Protein AF-A0A8K0SEW0-F1 (afdb_monomer)

Structure (mmCIF, N/CA/C/O backbone):
data_AF-A0A8K0SEW0-F1
#
_entry.id   AF-A0A8K0SEW0-F1
#
loop_
_atom_site.group_PDB
_atom_site.id
_atom_site.type_symbol
_atom_site.label_atom_id
_atom_site.label_alt_id
_atom_site.label_comp_id
_atom_site.label_asym_id
_atom_site.label_entity_id
_atom_site.label_seq_id
_atom_site.pdbx_PDB_ins_code
_atom_site.Cartn_x
_atom_site.Cartn_y
_atom_site.Cartn_z
_atom_site.occupancy
_atom_site.B_iso_or_equiv
_atom_site.auth_seq_id
_atom_site.auth_comp_id
_atom_site.auth_asym_id
_atom_site.auth_atom_id
_atom_site.pdbx_PDB_model_num
ATOM 1 N N . MET A 1 1 ? -19.126 41.786 17.648 1.00 63.81 1 MET A N 1
ATOM 2 C CA . MET A 1 1 ? -18.513 40.505 18.056 1.00 63.81 1 MET A CA 1
ATOM 3 C C . MET A 1 1 ? -17.091 40.518 17.529 1.00 63.81 1 MET A C 1
ATOM 5 O O . MET A 1 1 ? -16.916 40.929 16.388 1.00 63.81 1 MET A O 1
ATOM 9 N N . LEU A 1 2 ? -16.095 40.205 18.358 1.00 79.88 2 LEU A N 1
ATOM 10 C CA . LEU A 1 2 ? -14.698 40.157 17.921 1.00 79.88 2 LEU A CA 1
ATOM 11 C C . LEU A 1 2 ? -14.424 38.750 17.391 1.00 79.88 2 LEU A C 1
ATOM 13 O O . LEU A 1 2 ? -14.646 37.785 18.114 1.00 79.88 2 LEU A O 1
ATOM 17 N N . ILE A 1 3 ? -14.006 38.653 16.132 1.00 88.06 3 ILE A N 1
ATOM 18 C CA . ILE A 1 3 ? -13.575 37.398 15.514 1.00 88.06 3 ILE A CA 1
ATOM 19 C C . ILE A 1 3 ? -12.064 37.310 15.712 1.00 88.06 3 ILE A C 1
ATOM 21 O O . ILE A 1 3 ? -11.346 38.241 15.345 1.00 88.06 3 ILE A O 1
ATOM 25 N N . THR A 1 4 ? -11.597 36.211 16.296 1.00 93.31 4 THR A N 1
ATOM 26 C CA . THR A 1 4 ? -10.169 35.941 16.502 1.00 93.31 4 THR A CA 1
ATOM 27 C C . THR A 1 4 ? -9.688 34.997 15.408 1.00 93.31 4 THR A C 1
ATOM 29 O O . THR A 1 4 ? -10.373 34.029 15.101 1.00 93.31 4 THR A O 1
ATOM 32 N N . GLU A 1 5 ? -8.530 35.257 14.808 1.00 96.12 5 GLU A N 1
ATOM 33 C CA . GLU A 1 5 ? -7.953 34.418 13.749 1.00 96.12 5 GLU A CA 1
ATOM 34 C C . GLU A 1 5 ? -6.625 33.821 14.225 1.00 96.12 5 GLU A C 1
ATOM 36 O O . GLU A 1 5 ? -5.798 34.522 14.814 1.00 96.12 5 GLU A O 1
ATOM 41 N N . CYS A 1 6 ? -6.413 32.525 13.993 1.00 96.19 6 CYS A N 1
ATOM 42 C CA . CYS A 1 6 ? -5.134 31.883 14.281 1.00 96.19 6 CYS A CA 1
ATOM 43 C C . CYS A 1 6 ? -4.098 32.283 13.226 1.00 96.19 6 CYS A C 1
ATOM 45 O O . CYS A 1 6 ? -4.273 32.012 12.043 1.00 96.19 6 CYS A O 1
ATOM 47 N N . SER A 1 7 ? -2.972 32.863 13.641 1.00 95.56 7 SER A N 1
ATOM 48 C CA . SER A 1 7 ? -1.922 33.316 12.716 1.00 95.56 7 SER A CA 1
ATOM 49 C C . SER A 1 7 ? -1.183 32.184 11.991 1.00 95.56 7 SER A C 1
ATOM 51 O O . SER A 1 7 ? -0.496 32.446 11.007 1.00 95.56 7 SER A O 1
ATOM 53 N N . ALA A 1 8 ? -1.304 30.940 12.468 1.00 95.75 8 ALA A N 1
ATOM 54 C CA . ALA A 1 8 ? -0.635 29.782 11.879 1.00 95.75 8 ALA A CA 1
ATOM 55 C C . ALA A 1 8 ? -1.481 29.086 10.800 1.00 95.75 8 ALA A C 1
ATOM 57 O O . ALA A 1 8 ? -0.953 28.746 9.745 1.00 95.75 8 ALA A O 1
ATOM 58 N N . CYS A 1 9 ? -2.776 28.866 11.053 1.00 96.25 9 CYS A N 1
ATOM 59 C CA . CYS A 1 9 ? -3.671 28.151 10.131 1.00 96.25 9 CYS A CA 1
ATOM 60 C C . CYS A 1 9 ? -4.740 29.038 9.475 1.00 96.25 9 CYS A C 1
ATOM 62 O O . CYS A 1 9 ? -5.471 28.556 8.614 1.00 96.25 9 CYS A O 1
ATOM 64 N N . LEU A 1 10 ? -4.831 30.315 9.866 1.00 96.25 10 LEU A N 1
ATOM 65 C CA . LEU A 1 10 ? -5.811 31.301 9.390 1.00 96.25 10 LEU A CA 1
ATOM 66 C C . LEU A 1 10 ? -7.278 30.929 9.668 1.00 96.25 10 LEU A C 1
ATOM 68 O O . LEU A 1 10 ? -8.197 31.492 9.075 1.00 96.25 10 LEU A O 1
ATOM 72 N N . GLU A 1 11 ? -7.513 29.993 10.587 1.00 95.75 11 GLU A N 1
ATOM 73 C CA . GLU A 1 11 ? -8.854 29.630 11.034 1.00 95.75 11 GLU A CA 1
ATOM 74 C C . GLU A 1 11 ? -9.434 30.731 11.931 1.00 95.75 11 GLU A C 1
ATOM 76 O O . GLU A 1 11 ? -8.723 31.331 12.743 1.00 95.75 11 GLU A O 1
ATOM 81 N N . ARG A 1 12 ? -10.728 31.019 11.759 1.00 96.62 12 ARG A N 1
ATOM 82 C CA . ARG A 1 12 ? -11.441 32.097 12.452 1.00 96.62 12 ARG A CA 1
ATOM 83 C C . ARG A 1 12 ? -12.373 31.535 13.511 1.00 96.62 12 ARG A C 1
ATOM 85 O O . ARG A 1 12 ? -13.108 30.587 13.257 1.00 96.62 12 ARG A O 1
ATOM 92 N N . PHE A 1 13 ? -12.395 32.189 14.662 1.00 96.50 13 PHE A N 1
ATOM 93 C CA . PHE A 1 13 ? -13.135 31.774 15.843 1.00 96.50 13 PHE A CA 1
ATOM 94 C C . PHE A 1 13 ? -14.065 32.891 16.297 1.00 96.50 13 PHE A C 1
ATOM 96 O O . PHE A 1 13 ? -13.682 34.061 16.373 1.00 96.50 13 PHE A O 1
ATOM 103 N N . GLU A 1 14 ? -15.297 32.517 16.620 1.00 95.38 14 GLU A N 1
ATOM 104 C CA . GLU A 1 14 ? -16.342 33.449 17.051 1.00 95.38 14 GLU A CA 1
ATOM 105 C C . GLU A 1 14 ? -16.268 33.743 18.555 1.00 95.38 14 GLU A C 1
ATOM 107 O O . GLU A 1 14 ? -16.907 34.670 19.055 1.00 95.38 14 GLU A O 1
ATOM 112 N N . SER A 1 15 ? -15.484 32.951 19.290 1.00 95.50 15 SER A N 1
ATOM 113 C CA . SER A 1 15 ? -15.274 33.104 20.725 1.00 95.50 15 SER A CA 1
ATOM 114 C C . SER A 1 15 ? -13.841 32.776 21.125 1.00 95.50 15 SER A C 1
ATOM 116 O O . SER A 1 15 ? -13.189 31.921 20.524 1.00 95.50 15 SER A O 1
ATOM 118 N N . ASP A 1 16 ? -13.383 33.407 22.206 1.00 93.69 16 ASP A N 1
ATOM 119 C CA . ASP A 1 16 ? -12.080 33.111 22.806 1.00 93.69 16 ASP A CA 1
ATOM 120 C C . ASP A 1 16 ? -11.975 31.639 23.231 1.00 93.69 16 ASP A C 1
ATOM 122 O O . ASP A 1 16 ? -10.957 31.000 23.000 1.00 93.69 16 ASP A O 1
ATOM 126 N N . LYS A 1 17 ? -13.065 31.048 23.743 1.00 95.50 17 LYS A N 1
ATOM 127 C CA . LYS A 1 17 ? -13.093 29.630 24.121 1.00 95.50 17 LYS A CA 1
ATOM 128 C C . LYS A 1 17 ? -12.749 28.704 22.947 1.00 95.50 17 LYS A C 1
ATOM 130 O O . LYS A 1 17 ? -11.910 27.828 23.104 1.00 95.50 17 LYS A O 1
ATOM 135 N N . GLN A 1 18 ? -13.360 28.915 21.778 1.00 95.62 18 GLN A N 1
ATOM 136 C CA . GLN A 1 18 ? -13.068 28.107 20.585 1.00 95.62 18 GLN A CA 1
ATOM 137 C C . GLN A 1 18 ? -11.606 28.253 20.143 1.00 95.62 18 GLN A C 1
ATOM 139 O O . GLN A 1 18 ? -10.975 27.269 19.765 1.00 95.62 18 GLN A O 1
ATOM 144 N N . TYR A 1 19 ? -11.053 29.465 20.236 1.00 96.62 19 TYR A N 1
ATOM 145 C CA . TYR A 1 19 ? -9.644 29.705 19.943 1.00 96.62 19 TYR A CA 1
ATOM 146 C C . TYR A 1 19 ? -8.713 28.999 20.948 1.00 96.62 19 TYR A C 1
ATOM 148 O O . TYR A 1 19 ? -7.737 28.368 20.544 1.00 96.62 19 TYR A O 1
ATOM 156 N N . GLN A 1 20 ? -9.027 29.036 22.247 1.00 97.25 20 GLN A N 1
ATOM 157 C CA . GLN A 1 20 ? -8.259 28.319 23.274 1.00 97.25 20 GLN A CA 1
ATOM 158 C C . GLN A 1 20 ? -8.300 26.803 23.064 1.00 97.25 20 GLN A C 1
ATOM 160 O O . GLN A 1 20 ? -7.256 26.157 23.145 1.00 97.25 20 GLN A O 1
ATOM 165 N N . ASP A 1 21 ? -9.469 26.241 22.742 1.00 96.50 21 ASP A N 1
ATOM 166 C CA . ASP A 1 21 ? -9.626 24.813 22.443 1.00 96.50 21 ASP A CA 1
ATOM 167 C C . ASP A 1 21 ? -8.775 24.410 21.217 1.00 96.50 21 ASP A C 1
ATOM 169 O O . ASP A 1 21 ? -8.079 23.391 21.254 1.00 96.50 21 ASP A O 1
ATOM 173 N N . HIS A 1 22 ? -8.741 25.246 20.170 1.00 97.38 22 HIS A N 1
ATOM 174 C CA . HIS A 1 22 ? -7.880 25.066 18.994 1.00 97.38 22 HIS A CA 1
ATOM 175 C C . HIS A 1 22 ? -6.383 25.048 19.358 1.00 97.38 22 HIS A C 1
ATOM 177 O O . HIS A 1 22 ? -5.649 24.134 18.967 1.00 97.38 22 HIS A O 1
ATOM 183 N N . VAL A 1 23 ? -5.918 26.017 20.155 1.00 97.44 23 VAL A N 1
ATOM 184 C CA . VAL A 1 23 ? -4.519 26.067 20.615 1.00 97.44 23 VAL A CA 1
ATOM 185 C C . VAL A 1 23 ? -4.181 24.842 21.472 1.00 97.44 23 VAL A C 1
ATOM 187 O O . VAL A 1 23 ? -3.114 24.243 21.307 1.00 97.44 23 VAL A O 1
ATOM 190 N N . HIS A 1 24 ? -5.091 24.431 22.358 1.00 97.19 24 HIS A N 1
ATOM 191 C CA . HIS A 1 24 ? -4.910 23.257 23.209 1.00 97.19 24 HIS A CA 1
ATOM 192 C C . HIS A 1 24 ? -4.779 21.966 22.398 1.00 97.19 24 HIS A C 1
ATOM 194 O O . HIS A 1 24 ? -3.902 21.151 22.693 1.00 97.19 24 HIS A O 1
ATOM 200 N N . TYR A 1 25 ? -5.608 21.799 21.365 1.00 97.00 25 TYR A N 1
ATOM 201 C CA . TYR A 1 25 ? -5.531 20.667 20.447 1.00 97.00 25 TYR A CA 1
ATOM 202 C C . TYR A 1 25 ? -4.158 20.584 19.773 1.00 97.00 25 TYR A C 1
ATOM 204 O O . TYR A 1 25 ? -3.502 19.542 19.824 1.00 97.00 25 TYR A O 1
ATOM 212 N N . HIS A 1 26 ? -3.677 21.689 19.196 1.00 97.75 26 HIS A N 1
ATOM 213 C CA . HIS A 1 26 ? -2.381 21.697 18.517 1.00 97.75 26 HIS A CA 1
ATOM 214 C C . HIS A 1 26 ? -1.207 21.485 19.471 1.00 97.75 26 HIS A C 1
ATOM 216 O O . HIS A 1 26 ? -0.254 20.793 19.111 1.00 97.75 26 HIS A O 1
ATOM 222 N N . LYS A 1 27 ? -1.285 22.010 20.699 1.00 96.31 27 LYS A N 1
ATOM 223 C CA . LYS A 1 27 ? -0.289 21.742 21.741 1.00 96.31 27 LYS A CA 1
ATOM 224 C C . LYS A 1 27 ? -0.231 20.254 22.086 1.00 96.31 27 LYS A C 1
ATOM 226 O O . LYS A 1 27 ? 0.842 19.665 22.038 1.00 96.31 27 LYS A O 1
ATOM 231 N N . HIS A 1 28 ? -1.383 19.642 22.363 1.00 93.88 28 HIS A N 1
ATOM 232 C CA . HIS A 1 28 ? -1.461 18.211 22.652 1.00 93.88 28 HIS A CA 1
ATOM 233 C C . HIS A 1 28 ? -0.905 17.378 21.493 1.00 93.88 28 HIS A C 1
ATOM 235 O O . HIS A 1 28 ? -0.100 16.474 21.697 1.00 93.88 28 HIS A O 1
ATOM 241 N N . ARG A 1 29 ? -1.277 17.724 20.256 1.00 96.25 29 ARG A N 1
ATOM 242 C CA . ARG A 1 29 ? -0.789 17.024 19.068 1.00 96.25 29 ARG A CA 1
ATOM 243 C C . ARG A 1 29 ? 0.727 17.150 18.891 1.00 96.25 29 ARG A C 1
ATOM 245 O O . ARG A 1 29 ? 1.368 16.193 18.467 1.00 96.25 29 ARG A O 1
ATOM 252 N N . ALA A 1 30 ? 1.304 18.308 19.204 1.00 97.12 30 ALA A N 1
ATOM 253 C CA . ALA A 1 30 ? 2.751 18.500 19.167 1.00 97.12 30 ALA A CA 1
ATOM 254 C C . ALA A 1 30 ? 3.471 17.607 20.192 1.00 97.12 30 ALA A C 1
ATOM 256 O O . ALA A 1 30 ? 4.479 16.989 19.850 1.00 97.12 30 ALA A O 1
ATOM 257 N N . ASP A 1 31 ? 2.930 17.487 21.407 1.00 96.12 31 ASP A N 1
ATOM 258 C CA . ASP A 1 31 ? 3.491 16.630 22.458 1.00 96.12 31 ASP A CA 1
ATOM 259 C C . ASP A 1 31 ? 3.477 15.144 22.049 1.00 96.12 31 ASP A C 1
ATOM 261 O O . ASP A 1 31 ? 4.488 14.452 22.200 1.00 96.12 31 ASP A O 1
ATOM 265 N N . GLU A 1 32 ? 2.379 14.662 21.453 1.00 94.25 32 GLU A N 1
ATOM 266 C CA . GLU A 1 32 ? 2.289 13.296 20.909 1.00 94.25 32 GLU A CA 1
ATOM 267 C C . GLU A 1 32 ? 3.366 13.029 19.848 1.00 94.25 32 GLU A C 1
ATOM 269 O O . GLU A 1 32 ? 4.081 12.027 19.912 1.00 94.25 32 GLU A O 1
ATOM 274 N N . LEU A 1 33 ? 3.520 13.948 18.888 1.00 95.88 33 LEU A N 1
ATOM 275 C CA . LEU A 1 33 ? 4.502 13.816 17.809 1.00 95.88 33 LEU A CA 1
ATOM 276 C C . LEU A 1 33 ? 5.942 13.811 18.340 1.00 95.88 33 LEU A C 1
ATOM 278 O O . LEU A 1 33 ? 6.784 13.058 17.846 1.00 95.88 33 LEU A O 1
ATOM 282 N N . LEU A 1 34 ? 6.235 14.613 19.366 1.00 97.38 34 LEU A N 1
ATOM 283 C CA . LEU A 1 34 ? 7.541 14.605 20.026 1.00 97.38 34 LEU A CA 1
ATOM 284 C C . LEU A 1 34 ? 7.805 13.280 20.749 1.00 97.38 34 LEU A C 1
ATOM 286 O O . LEU A 1 34 ? 8.921 12.759 20.676 1.00 97.38 34 LEU A O 1
ATOM 290 N N . GLN A 1 35 ? 6.795 12.704 21.402 1.00 93.94 35 GLN A N 1
ATOM 291 C CA . GLN A 1 35 ? 6.916 11.401 22.052 1.00 93.94 35 GLN A CA 1
ATOM 292 C C . GLN A 1 35 ? 7.162 10.279 21.031 1.00 93.94 35 GLN A C 1
ATOM 294 O O . GLN A 1 35 ? 8.057 9.452 21.228 1.00 93.94 35 GLN A O 1
ATOM 299 N N . GLU A 1 36 ? 6.426 10.269 19.917 1.00 92.75 36 GLU A N 1
ATOM 300 C CA . GLU A 1 36 ? 6.639 9.327 18.810 1.00 92.75 36 GLU A CA 1
ATOM 301 C C . GLU A 1 36 ? 8.055 9.450 18.227 1.00 92.75 36 GLU A C 1
ATOM 303 O O . GLU A 1 36 ? 8.743 8.441 18.024 1.00 92.75 36 GLU A O 1
ATOM 308 N N . LEU A 1 37 ? 8.536 10.681 18.025 1.00 95.00 37 LEU A N 1
ATOM 309 C CA . LEU A 1 37 ? 9.897 10.939 17.561 1.00 95.00 37 LEU A CA 1
ATOM 310 C C . LEU A 1 37 ? 10.937 10.421 18.561 1.00 95.00 37 LEU A C 1
ATOM 312 O O . LEU A 1 37 ? 11.907 9.773 18.163 1.00 95.00 37 LEU A O 1
ATOM 316 N N . GLN A 1 38 ? 10.737 10.649 19.860 1.00 94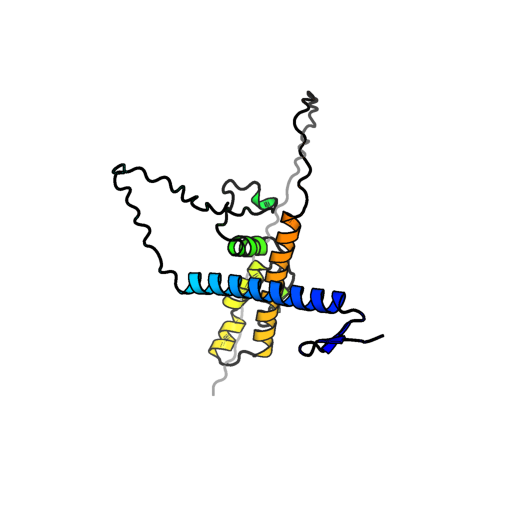.94 38 GLN A N 1
ATOM 317 C CA . GLN A 1 38 ? 11.651 10.172 20.896 1.00 94.94 38 GLN A CA 1
ATOM 318 C C . GLN A 1 38 ? 11.753 8.641 20.906 1.00 94.94 38 GLN A C 1
ATOM 320 O O . GLN A 1 38 ? 12.856 8.101 21.021 1.00 94.94 38 GLN A O 1
ATOM 325 N N . VAL A 1 39 ? 10.634 7.933 20.725 1.00 90.69 39 VAL A N 1
ATOM 326 C CA . VAL A 1 39 ? 10.619 6.467 20.588 1.00 90.69 39 VAL A CA 1
ATOM 327 C C . VAL A 1 39 ? 11.398 6.024 19.347 1.00 90.69 39 VAL A C 1
ATOM 329 O O . VAL A 1 39 ? 12.206 5.094 19.421 1.00 90.69 39 VAL A O 1
ATOM 332 N N . CYS A 1 40 ? 11.226 6.708 18.214 1.00 89.62 40 CYS A N 1
ATOM 333 C CA . CYS A 1 40 ? 11.994 6.424 17.001 1.00 89.62 40 CYS A CA 1
ATOM 334 C C . CYS A 1 40 ? 13.505 6.598 17.228 1.00 89.62 40 CYS A C 1
ATOM 336 O O . CYS A 1 40 ? 14.295 5.729 16.857 1.00 89.62 40 CYS A O 1
ATOM 338 N N . LEU A 1 41 ? 13.918 7.679 17.895 1.00 94.38 41 LEU A N 1
ATOM 339 C CA . LEU A 1 41 ? 15.324 7.940 18.216 1.00 94.38 41 LEU A CA 1
ATOM 340 C C . LEU A 1 41 ? 15.915 6.886 19.167 1.00 94.38 41 LEU A C 1
ATOM 342 O O . LEU A 1 41 ? 17.063 6.466 18.993 1.00 94.38 41 LEU A O 1
ATOM 346 N N . GLN A 1 42 ? 15.137 6.398 20.137 1.00 92.88 42 GLN A N 1
ATOM 347 C CA . GLN A 1 42 ? 15.544 5.277 20.992 1.00 92.88 42 GLN A CA 1
ATOM 348 C C . GLN A 1 42 ? 15.763 3.998 20.180 1.00 92.88 42 GLN A C 1
ATOM 350 O O . GLN A 1 42 ? 16.726 3.278 20.421 1.00 92.88 42 GLN A O 1
ATOM 355 N N . HIS A 1 43 ? 14.918 3.729 19.183 1.00 87.81 43 HIS A N 1
ATOM 356 C CA . HIS A 1 43 ? 15.104 2.586 18.292 1.00 87.81 43 HIS A CA 1
ATOM 357 C C . HIS A 1 43 ? 16.352 2.702 17.414 1.00 87.81 43 HIS A C 1
ATOM 359 O O . HIS A 1 43 ? 17.051 1.707 17.242 1.00 87.81 43 HIS A O 1
ATOM 365 N N . ILE A 1 44 ? 16.649 3.892 16.885 1.00 89.00 44 ILE A N 1
ATOM 366 C CA . ILE A 1 44 ? 17.848 4.133 16.064 1.00 89.00 44 ILE A CA 1
ATOM 367 C C . ILE A 1 44 ? 19.123 3.965 16.898 1.00 89.00 44 ILE A C 1
ATOM 369 O O . ILE A 1 44 ? 20.113 3.415 16.424 1.00 89.00 44 ILE A O 1
ATOM 373 N N . SER A 1 45 ? 19.095 4.423 18.150 1.00 90.12 45 SER A N 1
ATOM 374 C CA . SER A 1 45 ? 20.233 4.326 19.072 1.00 90.12 45 SER A CA 1
ATOM 375 C C . SER A 1 45 ? 20.337 2.974 19.789 1.00 90.12 45 SER A C 1
ATOM 377 O O . SER A 1 45 ? 21.343 2.704 20.450 1.00 90.12 45 SER A O 1
ATOM 379 N N . ALA A 1 46 ? 19.332 2.103 19.662 1.00 87.31 46 ALA A N 1
ATOM 380 C CA . ALA A 1 46 ? 19.332 0.798 20.302 1.00 87.31 46 ALA A CA 1
ATOM 381 C C . ALA A 1 46 ? 20.389 -0.117 19.672 1.00 87.31 46 ALA A C 1
ATOM 383 O O . ALA A 1 46 ? 20.259 -0.575 18.537 1.00 87.31 46 ALA A O 1
ATOM 384 N N . GLN A 1 47 ? 21.420 -0.442 20.450 1.00 75.88 47 GLN A N 1
ATOM 385 C CA . GLN A 1 47 ? 22.391 -1.458 20.062 1.00 75.88 47 GLN A CA 1
ATOM 386 C C . GLN A 1 47 ? 21.749 -2.856 20.108 1.00 75.88 47 GLN A C 1
ATOM 388 O O . GLN A 1 47 ? 21.001 -3.160 21.051 1.00 75.88 47 GLN A O 1
ATOM 393 N N . PRO A 1 48 ? 22.038 -3.732 19.128 1.00 74.06 48 PRO A N 1
ATOM 394 C CA . PRO A 1 48 ? 21.590 -5.114 19.165 1.00 74.06 48 PRO A CA 1
ATOM 395 C C . PRO A 1 48 ? 22.179 -5.793 20.401 1.00 74.06 48 PRO A C 1
ATOM 397 O O . PRO A 1 48 ? 23.391 -5.822 20.598 1.00 74.06 48 PRO A O 1
ATOM 400 N N . ARG A 1 49 ? 21.311 -6.337 21.256 1.00 70.12 49 ARG A N 1
ATOM 401 C CA . ARG A 1 49 ? 21.752 -7.116 22.413 1.00 70.12 49 ARG A CA 1
ATOM 402 C C . ARG A 1 49 ? 22.060 -8.543 21.961 1.00 70.12 49 ARG A C 1
ATOM 404 O O . ARG A 1 49 ? 21.151 -9.190 21.431 1.00 70.12 49 ARG A O 1
ATOM 411 N N . PRO A 1 50 ? 23.285 -9.052 22.181 1.00 52.56 50 PRO A N 1
ATOM 412 C CA . PRO A 1 50 ? 23.555 -10.474 22.063 1.00 52.56 50 PRO A CA 1
ATOM 413 C C . PRO A 1 50 ? 22.644 -11.211 23.045 1.00 52.56 50 PRO A C 1
ATOM 415 O O . PRO A 1 50 ? 22.641 -10.927 24.242 1.00 52.56 50 PRO A O 1
ATOM 418 N N . ILE A 1 51 ? 21.815 -12.114 22.530 1.00 57.44 51 ILE A N 1
ATOM 419 C CA . ILE A 1 51 ? 21.099 -13.072 23.365 1.00 57.44 51 ILE A CA 1
ATOM 420 C C . ILE A 1 51 ? 22.029 -14.274 23.451 1.00 57.44 51 ILE A C 1
ATOM 422 O O . ILE A 1 51 ? 21.995 -15.142 22.578 1.00 57.44 51 ILE A O 1
ATOM 426 N N . ASP A 1 52 ? 22.896 -14.293 24.460 1.00 55.41 52 ASP A N 1
ATOM 427 C CA . ASP A 1 52 ? 23.695 -15.478 24.745 1.00 55.41 52 ASP A CA 1
ATOM 428 C C . ASP A 1 52 ? 22.744 -16.627 25.090 1.00 55.41 52 ASP A C 1
ATOM 430 O O . ASP A 1 52 ? 22.017 -16.603 26.085 1.00 55.41 52 ASP A O 1
ATOM 434 N N . ALA A 1 53 ? 22.732 -17.645 24.232 1.00 51.91 53 ALA A N 1
ATOM 435 C CA . ALA A 1 53 ? 21.989 -18.885 24.414 1.00 51.91 53 ALA A CA 1
ATOM 436 C C . ALA A 1 53 ? 22.686 -19.807 25.431 1.00 51.91 53 ALA A C 1
ATOM 438 O O . ALA A 1 53 ? 22.868 -20.995 25.175 1.00 51.91 53 ALA A O 1
ATOM 439 N N . HIS A 1 54 ? 23.082 -19.267 26.586 1.00 45.94 54 HIS A N 1
ATOM 440 C CA . HIS A 1 54 ? 23.611 -20.053 27.691 1.00 45.94 54 HIS A CA 1
ATOM 441 C C . HIS A 1 54 ? 22.830 -19.780 28.983 1.00 45.94 54 HIS A C 1
ATOM 443 O O . HIS A 1 54 ? 22.848 -18.659 29.494 1.00 45.94 54 HIS A O 1
ATOM 449 N N . PRO A 1 55 ? 22.150 -20.796 29.548 1.00 50.78 55 PRO A N 1
ATOM 450 C CA . PRO A 1 55 ? 21.569 -20.697 30.875 1.00 50.78 55 PRO A CA 1
ATOM 451 C C . PRO A 1 55 ? 22.698 -20.794 31.905 1.00 50.78 55 PRO A C 1
ATOM 453 O O . PRO A 1 55 ? 23.092 -21.885 32.311 1.00 50.78 55 PRO A O 1
ATOM 456 N N . SER A 1 56 ? 23.244 -19.653 32.320 1.00 41.09 56 SER A N 1
ATOM 457 C CA . SER A 1 56 ? 24.107 -19.610 33.502 1.00 41.09 56 SER A CA 1
ATOM 458 C C . SER A 1 56 ? 23.257 -19.718 34.779 1.00 41.09 56 SER A C 1
ATOM 460 O O . SER A 1 56 ? 22.160 -19.151 34.828 1.00 41.09 56 SER A O 1
ATOM 462 N N . PRO A 1 57 ? 23.719 -20.438 35.821 1.00 53.28 57 PRO A N 1
ATOM 463 C CA . PRO A 1 57 ? 22.938 -20.670 37.029 1.00 53.28 57 PRO A CA 1
ATOM 464 C C . PRO A 1 57 ? 22.717 -19.367 37.794 1.00 53.28 57 PRO A C 1
ATOM 466 O O . PRO A 1 57 ? 23.642 -18.601 38.057 1.00 53.28 57 PRO A O 1
ATOM 469 N N . ILE A 1 58 ? 21.462 -19.145 38.165 1.00 46.19 58 ILE A N 1
ATOM 470 C CA . ILE A 1 58 ? 20.976 -18.008 38.938 1.00 46.19 58 ILE A CA 1
ATOM 471 C C . ILE A 1 58 ? 21.693 -17.975 40.297 1.00 46.19 58 ILE A C 1
ATOM 473 O O . ILE A 1 58 ? 21.371 -18.762 41.189 1.00 46.19 58 ILE A O 1
ATOM 477 N N . SER A 1 59 ? 22.622 -17.033 40.477 1.00 41.81 59 SER A N 1
ATOM 478 C CA . SER A 1 59 ? 22.993 -16.558 41.811 1.00 41.81 59 SER A CA 1
ATOM 479 C C . SER A 1 59 ? 21.913 -15.580 42.267 1.00 41.81 59 SER A C 1
ATOM 481 O O . SER A 1 59 ? 21.635 -14.574 41.612 1.00 41.81 59 SER A O 1
ATOM 483 N N . ARG A 1 60 ? 21.216 -15.955 43.338 1.00 55.66 60 ARG A N 1
ATOM 484 C CA . ARG A 1 60 ? 20.035 -15.269 43.861 1.00 55.66 60 ARG A CA 1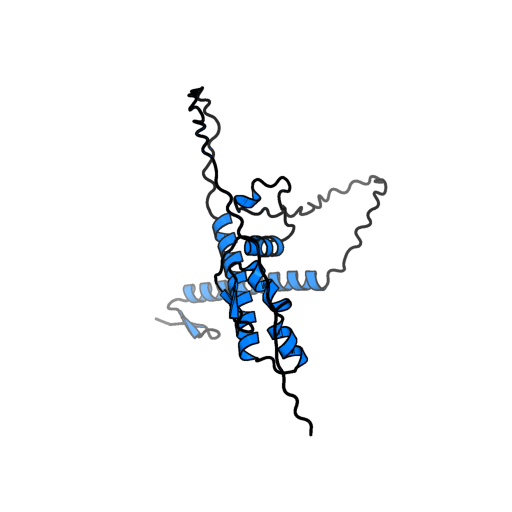
ATOM 485 C C . ARG A 1 60 ? 20.443 -13.998 44.608 1.00 55.66 60 ARG A C 1
ATOM 487 O O . ARG A 1 60 ? 20.981 -14.095 45.705 1.00 55.66 60 ARG A O 1
ATOM 494 N N . SER A 1 61 ? 20.047 -12.847 44.073 1.00 37.47 61 SER A N 1
ATOM 495 C CA . SER A 1 61 ? 19.881 -11.605 44.837 1.00 37.47 61 SER A CA 1
ATOM 496 C C . SER A 1 61 ? 18.512 -10.999 44.502 1.00 37.47 61 SER A C 1
ATOM 498 O O . SER A 1 61 ? 18.174 -10.914 43.318 1.00 37.47 61 SER A O 1
ATOM 500 N N . PRO A 1 62 ? 17.691 -10.621 45.498 1.00 55.25 62 PRO A N 1
ATOM 501 C CA . PRO A 1 62 ? 16.316 -10.211 45.274 1.00 55.25 62 PRO A CA 1
ATOM 502 C C . PRO A 1 62 ? 16.248 -8.699 45.067 1.00 55.25 62 PRO A C 1
ATOM 504 O O . PRO A 1 62 ? 16.264 -7.935 46.027 1.00 55.25 62 PRO A O 1
ATOM 507 N N . THR A 1 63 ? 16.082 -8.264 43.822 1.00 39.31 63 THR A N 1
ATOM 508 C CA . THR A 1 63 ? 15.518 -6.937 43.568 1.00 39.31 63 THR A CA 1
ATOM 509 C C . THR A 1 63 ? 14.324 -7.108 42.649 1.00 39.31 63 THR A C 1
ATOM 511 O O . THR A 1 63 ? 14.457 -7.387 41.459 1.00 39.31 63 THR A O 1
ATOM 514 N N . ASN A 1 64 ? 13.144 -7.003 43.259 1.00 47.50 64 ASN A N 1
ATOM 515 C CA . ASN A 1 64 ? 11.845 -6.906 42.609 1.00 47.50 64 ASN A CA 1
ATOM 516 C C . ASN A 1 64 ? 11.837 -5.716 41.641 1.00 47.50 64 ASN A C 1
ATOM 518 O O . ASN A 1 64 ? 11.457 -4.607 41.996 1.00 47.50 64 ASN A O 1
ATOM 522 N N . LEU A 1 65 ? 12.237 -5.958 40.403 1.00 42.84 65 LEU A N 1
ATOM 523 C CA . LEU A 1 65 ? 11.712 -5.253 39.250 1.00 42.84 65 LEU A CA 1
ATOM 524 C C . LEU A 1 65 ? 11.204 -6.354 38.341 1.00 42.84 65 LEU A C 1
ATOM 526 O O . LEU A 1 65 ? 11.975 -7.013 37.644 1.00 42.84 65 LEU A O 1
ATOM 530 N N . SER A 1 66 ? 9.894 -6.592 38.405 1.00 40.44 66 SER A N 1
ATOM 531 C CA . SER A 1 66 ? 9.186 -7.321 37.370 1.00 40.44 66 SER A CA 1
ATOM 532 C C . SER A 1 66 ? 9.381 -6.545 36.070 1.00 40.44 66 SER A C 1
ATOM 534 O O . SER A 1 66 ? 8.574 -5.696 35.694 1.00 40.44 66 SER A O 1
ATOM 536 N N . VAL A 1 67 ? 10.486 -6.820 35.382 1.00 44.38 67 VAL A N 1
ATOM 537 C CA . VAL A 1 67 ? 10.574 -6.620 33.949 1.00 44.38 67 VAL A CA 1
ATOM 538 C C . VAL A 1 67 ? 9.542 -7.588 33.410 1.00 44.38 67 VAL A C 1
ATOM 540 O O . VAL A 1 67 ? 9.800 -8.778 33.227 1.00 44.38 67 VAL A O 1
ATOM 543 N N . ILE A 1 68 ? 8.324 -7.074 33.253 1.00 43.78 68 ILE A N 1
ATOM 544 C CA . ILE A 1 68 ? 7.332 -7.625 32.354 1.00 43.78 68 ILE A CA 1
ATOM 545 C C . ILE A 1 68 ? 8.062 -7.630 31.019 1.00 43.78 68 ILE A C 1
ATOM 547 O O . ILE A 1 68 ? 8.115 -6.628 30.312 1.00 43.78 68 ILE A O 1
ATOM 551 N N . SER A 1 69 ? 8.735 -8.745 30.734 1.00 41.28 69 SER A N 1
ATOM 552 C CA . SER A 1 69 ? 9.116 -9.112 29.390 1.00 41.28 69 SER A CA 1
ATOM 553 C C . SER A 1 69 ? 7.819 -8.972 28.623 1.00 41.28 69 SER A C 1
ATOM 555 O O . SER A 1 69 ? 6.870 -9.723 28.860 1.00 41.28 69 SER A O 1
ATOM 557 N N . SER A 1 70 ? 7.729 -7.916 27.823 1.00 46.03 70 SER A N 1
ATOM 558 C CA . SER A 1 70 ? 6.650 -7.672 26.892 1.00 46.03 70 SER A CA 1
ATOM 559 C C . SER A 1 70 ? 6.715 -8.811 25.884 1.00 46.03 70 SER A C 1
ATOM 561 O O . SER A 1 70 ? 7.263 -8.693 24.790 1.00 46.03 70 SER A O 1
ATOM 563 N N . GLN A 1 71 ? 6.193 -9.967 26.297 1.00 48.19 71 GLN A N 1
ATOM 564 C CA . GLN A 1 71 ? 5.815 -11.058 25.429 1.00 48.19 71 GLN A CA 1
ATOM 565 C C . GLN A 1 71 ? 4.731 -10.469 24.541 1.00 48.19 71 GLN A C 1
ATOM 567 O O . GLN A 1 71 ? 3.544 -10.489 24.861 1.00 48.19 71 GLN A O 1
ATOM 572 N N . THR A 1 72 ? 5.171 -9.835 23.457 1.00 55.41 72 THR A N 1
ATOM 573 C CA . THR A 1 72 ? 4.318 -9.420 22.359 1.00 55.41 72 THR A CA 1
ATOM 574 C C . THR A 1 72 ? 3.536 -10.663 21.975 1.00 55.41 72 THR A C 1
ATOM 576 O O . THR A 1 72 ? 4.110 -11.663 21.537 1.00 55.41 72 THR A O 1
ATOM 579 N N . ARG A 1 73 ? 2.229 -10.660 22.269 1.00 63.28 73 ARG A N 1
ATOM 580 C CA . ARG A 1 73 ? 1.372 -11.785 21.906 1.00 63.28 73 ARG A CA 1
ATOM 581 C C . ARG A 1 73 ? 1.563 -12.005 20.408 1.00 63.28 73 ARG A C 1
ATOM 583 O O . ARG A 1 73 ? 1.426 -11.045 19.647 1.00 63.28 73 ARG A O 1
ATOM 590 N N . PRO A 1 74 ? 1.928 -13.218 19.978 1.00 78.44 74 PRO A N 1
ATOM 591 C CA . PRO A 1 74 ? 2.157 -13.447 18.572 1.00 78.44 74 PRO A CA 1
ATOM 592 C C . PRO A 1 74 ? 0.829 -13.301 17.826 1.00 78.44 74 PRO A C 1
ATOM 594 O O . PRO A 1 74 ? -0.205 -13.822 18.247 1.00 78.44 74 PRO A O 1
ATOM 597 N N . TRP A 1 75 ? 0.866 -12.567 16.722 1.00 83.75 75 TRP A N 1
ATOM 598 C CA . TRP A 1 75 ? -0.270 -12.342 15.844 1.00 83.75 75 TRP A CA 1
ATOM 599 C C . TRP A 1 75 ? -0.638 -13.657 15.161 1.00 83.75 75 TRP A C 1
ATOM 601 O O . TRP A 1 75 ? 0.237 -14.344 14.641 1.00 83.75 75 TRP A O 1
ATOM 611 N N . ALA A 1 76 ? -1.913 -14.021 15.147 1.00 88.06 76 ALA A N 1
ATOM 612 C CA . ALA A 1 76 ? -2.393 -15.189 14.418 1.00 88.06 76 ALA A CA 1
ATOM 613 C C . ALA A 1 76 ? -3.145 -14.737 13.167 1.00 88.06 76 ALA A C 1
ATOM 615 O O . ALA A 1 76 ? -3.793 -13.693 13.173 1.00 88.06 76 ALA A O 1
ATOM 616 N N . CYS A 1 77 ? -3.064 -15.526 12.098 1.00 89.75 77 CYS A N 1
ATOM 617 C CA . CYS A 1 77 ? -3.883 -15.279 10.919 1.00 89.75 77 CYS A CA 1
ATOM 618 C C . CYS A 1 77 ? -5.364 -15.567 11.230 1.00 89.75 77 CYS A C 1
ATOM 620 O O . CYS A 1 77 ? -5.656 -16.690 11.648 1.00 89.75 77 CYS A O 1
ATOM 622 N N . PRO A 1 78 ? -6.285 -14.606 11.016 1.00 87.88 78 PRO A N 1
ATOM 623 C CA . PRO A 1 78 ? -7.719 -14.815 11.227 1.00 87.88 78 PRO A CA 1
ATOM 624 C C . PRO A 1 78 ? -8.395 -15.630 10.107 1.00 87.88 78 PRO A C 1
ATOM 626 O O . PRO A 1 78 ? -9.547 -16.022 10.257 1.00 87.88 78 PRO A O 1
ATOM 629 N N . HIS A 1 79 ? -7.703 -15.904 8.995 1.00 86.12 79 HIS A N 1
ATOM 630 C CA . HIS A 1 79 ? -8.288 -16.574 7.832 1.00 86.12 79 HIS A CA 1
ATOM 631 C C . HIS A 1 79 ? -8.668 -18.043 8.133 1.00 86.12 79 HIS A C 1
ATOM 633 O O . HIS A 1 79 ? -7.843 -18.775 8.700 1.00 86.12 79 HIS A O 1
ATOM 639 N N . PRO A 1 80 ? -9.858 -18.526 7.717 1.00 85.12 80 PRO A N 1
ATOM 640 C CA . PRO A 1 80 ? -10.331 -19.885 8.011 1.00 85.12 80 PRO A CA 1
ATOM 641 C C . PRO A 1 80 ? -9.376 -20.979 7.510 1.00 85.12 80 PRO A C 1
ATOM 643 O O . PRO A 1 80 ? -9.107 -21.942 8.232 1.00 85.12 80 PRO A O 1
ATOM 646 N N . ASP A 1 81 ? -8.746 -20.785 6.347 1.00 84.12 81 ASP A N 1
ATOM 647 C CA . ASP A 1 81 ? -7.773 -21.741 5.787 1.00 84.12 81 ASP A CA 1
ATOM 648 C C . ASP A 1 81 ? -6.490 -21.884 6.620 1.00 84.12 81 ASP A C 1
ATOM 650 O O . ASP A 1 81 ? -5.684 -22.799 6.405 1.00 84.12 81 ASP A O 1
ATOM 654 N N . CYS A 1 82 ? -6.263 -20.961 7.554 1.00 86.50 82 CYS A N 1
ATOM 655 C CA . CYS A 1 82 ? -5.153 -20.989 8.499 1.00 86.50 82 CYS A CA 1
ATOM 656 C C . CYS A 1 82 ? -5.559 -21.518 9.876 1.00 86.50 82 CYS A C 1
ATOM 658 O O . CYS A 1 82 ? -4.698 -22.032 10.591 1.00 86.50 82 CYS A O 1
ATOM 660 N N . ALA A 1 83 ? -6.846 -21.463 10.230 1.00 74.19 83 ALA A N 1
ATOM 661 C CA . ALA A 1 83 ? -7.353 -21.882 11.536 1.00 74.19 83 ALA A CA 1
ATOM 662 C C . ALA A 1 83 ? -7.204 -23.398 11.794 1.00 74.19 83 ALA A C 1
ATOM 664 O O . ALA A 1 83 ? -7.056 -23.815 12.942 1.00 74.19 83 ALA A O 1
ATOM 665 N N . GLY A 1 84 ? -7.184 -24.225 10.739 1.00 61.44 84 GLY A N 1
ATOM 666 C CA . GLY A 1 84 ? -7.083 -25.691 10.833 1.00 61.44 84 GLY A CA 1
ATOM 667 C C . GLY A 1 84 ? -5.680 -26.284 10.648 1.00 61.44 84 GLY A C 1
ATOM 668 O O . GLY A 1 84 ? -5.482 -27.490 10.814 1.00 61.44 84 GLY A O 1
ATOM 669 N N . LYS A 1 85 ? -4.676 -25.474 10.295 1.00 69.88 85 LYS A N 1
ATOM 670 C CA . LYS A 1 85 ? -3.318 -25.976 10.035 1.00 69.88 85 LYS A CA 1
ATOM 671 C C . LYS A 1 85 ? -2.578 -26.147 11.366 1.00 69.88 85 LYS A C 1
ATOM 673 O O . LYS A 1 85 ? -2.434 -25.204 12.135 1.00 69.88 85 LYS A O 1
ATOM 678 N N . ARG A 1 86 ? -2.079 -27.365 11.644 1.00 50.31 86 ARG A N 1
ATOM 679 C CA . ARG A 1 86 ? -1.433 -27.750 12.927 1.00 50.31 86 ARG A CA 1
ATOM 680 C C . ARG A 1 86 ? -0.274 -26.837 13.355 1.00 50.31 86 ARG A C 1
ATOM 682 O O . ARG A 1 86 ? 0.027 -26.749 14.541 1.00 50.31 86 ARG A O 1
ATOM 689 N N . LYS A 1 87 ? 0.352 -26.123 12.415 1.00 56.88 87 LYS A N 1
ATOM 690 C CA . LYS A 1 87 ? 1.171 -24.948 12.724 1.00 56.88 87 LYS A CA 1
ATOM 691 C C . LYS A 1 87 ? 0.251 -23.731 12.757 1.00 56.88 87 LYS A C 1
ATOM 693 O O . LYS A 1 87 ? 0.001 -23.146 11.707 1.00 56.88 87 LYS A O 1
ATOM 698 N N . LYS A 1 88 ? -0.214 -23.333 13.948 1.00 58.97 88 LYS A N 1
ATOM 699 C CA . LYS A 1 88 ? -0.724 -21.970 14.160 1.00 58.97 88 LYS A CA 1
ATOM 700 C C . LYS A 1 88 ? 0.369 -21.025 13.669 1.00 58.97 88 LYS A C 1
ATOM 702 O O . LYS A 1 88 ? 1.421 -20.945 14.302 1.00 58.97 88 LYS A O 1
ATOM 707 N N . ILE A 1 89 ? 0.176 -20.404 12.505 1.00 68.88 89 ILE A N 1
ATOM 708 C CA . ILE A 1 89 ? 1.173 -19.494 11.946 1.00 68.88 89 ILE A CA 1
ATOM 709 C C . ILE A 1 89 ? 1.118 -18.242 12.813 1.00 68.88 89 ILE A C 1
ATOM 711 O O . ILE A 1 89 ? 0.230 -17.404 12.686 1.00 68.88 89 ILE A O 1
ATOM 715 N N . SER A 1 90 ? 2.009 -18.220 13.795 1.00 80.56 90 SER A N 1
ATOM 716 C CA . SER A 1 90 ? 2.107 -17.183 14.802 1.00 80.56 90 SER A CA 1
ATOM 717 C C . SER A 1 90 ? 3.211 -16.223 14.368 1.00 80.56 90 SER A C 1
ATOM 719 O O . SER A 1 90 ? 4.369 -16.626 14.228 1.00 80.56 90 SER A O 1
ATOM 721 N N . PHE A 1 91 ? 2.868 -14.966 14.132 1.00 86.38 91 PHE A N 1
ATOM 722 C CA . PHE A 1 91 ? 3.777 -13.939 13.647 1.00 86.38 91 PHE A CA 1
ATOM 723 C C . PHE A 1 91 ? 4.225 -13.048 14.798 1.00 86.38 91 PHE A C 1
ATOM 725 O O . PHE A 1 91 ? 3.423 -12.607 15.617 1.00 86.38 91 PHE A O 1
ATOM 732 N N . LYS A 1 92 ? 5.519 -12.730 14.852 1.00 86.62 92 LYS A N 1
ATOM 733 C CA . LYS A 1 92 ? 6.059 -11.821 15.876 1.00 86.62 92 LYS A CA 1
ATOM 734 C C . LYS A 1 92 ? 5.669 -10.360 15.628 1.00 86.62 92 LYS A C 1
ATOM 736 O O . LYS A 1 92 ? 5.665 -9.565 16.558 1.00 86.62 92 LYS A O 1
ATOM 741 N N . ARG A 1 93 ? 5.376 -9.992 14.376 1.00 88.31 93 ARG A N 1
ATOM 742 C CA . ARG A 1 93 ? 5.100 -8.610 13.959 1.00 88.31 93 ARG A CA 1
ATOM 743 C C . ARG A 1 93 ? 3.885 -8.555 13.040 1.00 88.31 93 ARG A C 1
ATOM 745 O O . ARG A 1 93 ? 3.723 -9.436 12.197 1.00 88.31 93 ARG A O 1
ATOM 752 N N . ARG A 1 94 ? 3.110 -7.469 13.131 1.00 90.75 94 ARG A N 1
ATOM 753 C CA . ARG A 1 94 ? 1.942 -7.212 12.271 1.00 90.75 94 ARG A CA 1
ATOM 754 C C . ARG A 1 94 ? 2.296 -7.262 10.784 1.00 90.75 94 ARG A C 1
ATOM 756 O O . ARG A 1 94 ? 1.644 -7.980 10.043 1.00 90.75 94 ARG A O 1
ATOM 763 N N . LYS A 1 95 ? 3.392 -6.620 10.363 1.00 92.00 95 LYS A N 1
ATOM 764 C CA . LYS A 1 95 ? 3.851 -6.646 8.959 1.00 92.00 95 LYS A CA 1
ATOM 765 C C . LYS A 1 95 ? 4.094 -8.054 8.404 1.00 92.00 95 LYS A C 1
ATOM 767 O O . LYS A 1 95 ? 3.913 -8.298 7.216 1.00 92.00 95 LYS A O 1
ATOM 772 N N . ASP A 1 96 ? 4.517 -8.989 9.258 1.00 91.81 96 ASP A N 1
ATOM 773 C CA . ASP A 1 96 ? 4.739 -10.376 8.847 1.00 91.81 96 ASP A CA 1
ATOM 774 C C . ASP A 1 96 ? 3.394 -11.100 8.651 1.00 91.81 96 ASP A C 1
ATOM 776 O O . ASP A 1 96 ? 3.273 -11.911 7.736 1.00 91.81 96 ASP A O 1
ATOM 780 N N . LEU A 1 97 ? 2.378 -10.753 9.453 1.00 92.12 97 LEU A N 1
ATOM 781 C CA . LEU A 1 97 ? 1.003 -11.216 9.275 1.00 92.12 97 LEU A CA 1
ATOM 782 C C . LEU A 1 97 ? 0.344 -10.602 8.028 1.00 92.12 97 LEU A C 1
ATOM 784 O O . LEU A 1 97 ? -0.253 -11.346 7.259 1.00 92.12 97 LEU A O 1
ATOM 788 N N . VAL A 1 98 ? 0.475 -9.293 7.790 1.00 94.81 98 VAL A N 1
ATOM 789 C CA . VAL A 1 98 ? -0.062 -8.635 6.578 1.00 94.81 98 VAL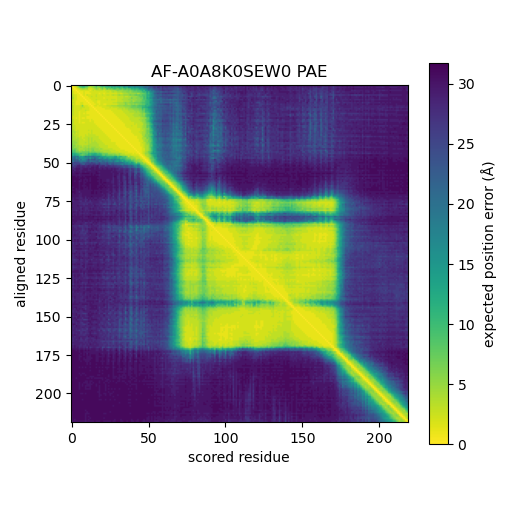 A CA 1
ATOM 790 C C . VAL A 1 98 ? 0.506 -9.304 5.330 1.00 94.81 98 VAL A C 1
ATOM 792 O O . VAL A 1 98 ? -0.240 -9.785 4.486 1.00 94.81 98 VAL A O 1
ATOM 795 N N . ARG A 1 99 ? 1.829 -9.481 5.281 1.00 94.88 99 ARG A N 1
ATOM 796 C CA . ARG A 1 99 ? 2.505 -10.202 4.197 1.00 94.88 99 ARG A CA 1
ATOM 797 C C . ARG A 1 99 ? 2.024 -11.644 4.017 1.00 94.88 99 ARG A C 1
ATOM 799 O O . ARG A 1 99 ? 2.044 -12.179 2.914 1.00 94.88 99 ARG A O 1
ATOM 806 N N . HIS A 1 100 ? 1.625 -12.312 5.095 1.00 94.06 100 HIS A N 1
ATOM 807 C CA . HIS A 1 100 ? 0.988 -13.618 4.984 1.00 94.06 100 HIS A CA 1
ATOM 808 C C . HIS A 1 100 ? -0.438 -13.516 4.431 1.00 94.06 100 HIS A C 1
ATOM 810 O O . HIS A 1 100 ? -0.823 -14.349 3.616 1.00 94.06 100 HIS A O 1
ATOM 816 N N . LEU A 1 101 ? -1.214 -12.510 4.827 1.00 93.62 101 LEU A N 1
ATOM 817 C CA . LEU A 1 101 ? -2.575 -12.292 4.331 1.00 93.62 101 LEU A CA 1
ATOM 818 C C . LEU A 1 101 ? -2.629 -11.964 2.841 1.00 93.62 101 LEU A C 1
ATOM 820 O O . LEU A 1 101 ? -3.578 -12.375 2.183 1.00 93.62 101 LEU A O 1
ATOM 824 N N . GLU A 1 102 ? -1.567 -11.384 2.281 1.00 95.94 102 GLU A N 1
ATOM 825 C CA . GLU A 1 102 ? -1.391 -11.246 0.826 1.00 95.94 102 GLU A CA 1
ATOM 826 C C . GLU A 1 102 ? -1.513 -12.595 0.081 1.00 95.94 102 GLU A C 1
ATOM 828 O O . GLU A 1 102 ? -1.761 -12.623 -1.122 1.00 95.94 102 GLU A O 1
ATOM 833 N N . THR A 1 103 ? -1.293 -13.735 0.756 1.00 95.19 103 THR A N 1
ATOM 834 C CA . THR A 1 103 ? -1.443 -15.073 0.145 1.00 95.19 103 THR A CA 1
ATOM 835 C C .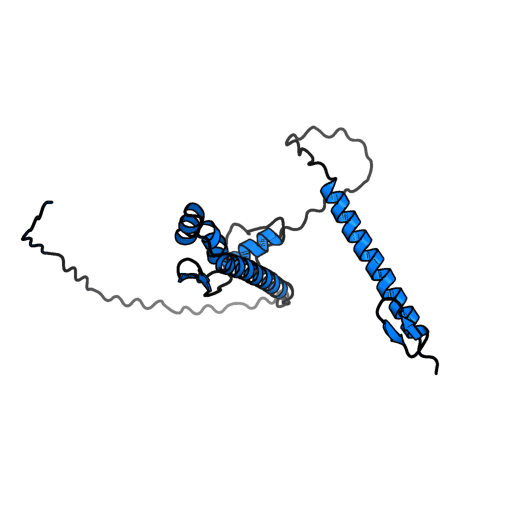 THR A 1 103 ? -2.896 -15.524 0.006 1.00 95.19 103 THR A C 1
ATOM 837 O O . THR A 1 103 ? -3.165 -16.426 -0.798 1.00 95.19 103 THR A O 1
ATOM 840 N N . HIS A 1 104 ? -3.791 -14.902 0.778 1.00 94.06 104 HIS A N 1
ATOM 841 C CA . HIS A 1 104 ? -5.233 -15.149 0.779 1.00 94.06 104 HIS A CA 1
ATOM 842 C C . HIS A 1 104 ? -5.992 -14.103 -0.036 1.00 94.06 104 HIS A C 1
ATOM 844 O O . HIS A 1 104 ? -7.019 -14.437 -0.606 1.00 94.06 104 HIS A O 1
ATOM 850 N N . LYS A 1 105 ? -5.489 -12.863 -0.116 1.00 93.50 105 LYS A N 1
ATOM 851 C CA . LYS A 1 105 ? -6.138 -11.788 -0.873 1.00 93.50 105 LYS A CA 1
ATOM 852 C C . LYS A 1 105 ? -5.943 -11.963 -2.384 1.00 93.50 105 LYS A C 1
ATOM 854 O O . LYS A 1 105 ? -4.816 -12.096 -2.878 1.00 93.50 105 LYS A O 1
ATOM 859 N N . GLU A 1 106 ? -7.057 -11.948 -3.101 1.00 95.56 106 GLU A N 1
ATOM 860 C CA . GLU A 1 106 ? -7.122 -11.963 -4.563 1.00 95.56 106 GLU A CA 1
ATOM 861 C C . GLU A 1 106 ? -7.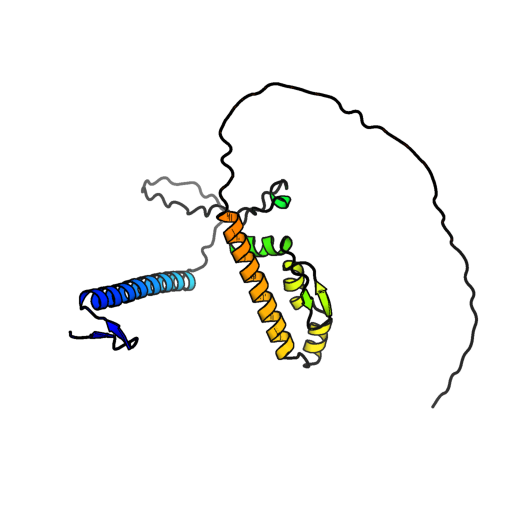004 -10.533 -5.114 1.00 95.56 106 GLU A C 1
ATOM 863 O O . GLU A 1 106 ? -7.324 -9.580 -4.403 1.00 95.56 106 GLU A O 1
ATOM 868 N N . CYS A 1 107 ? -6.480 -10.365 -6.332 1.00 93.94 107 CYS A N 1
ATOM 869 C CA . CYS A 1 107 ? -6.294 -9.030 -6.923 1.00 93.94 107 CYS A CA 1
ATOM 870 C C . CYS A 1 107 ? -6.540 -8.916 -8.435 1.00 93.94 107 CYS A C 1
ATOM 872 O O . CYS A 1 107 ? -6.780 -7.812 -8.888 1.00 93.94 107 CYS A O 1
ATOM 874 N N . GLU A 1 108 ? -6.502 -10.012 -9.204 1.00 95.69 108 GLU A N 1
ATOM 875 C CA . GLU A 1 108 ? -6.747 -9.996 -10.666 1.00 95.69 108 GLU A CA 1
ATOM 876 C C . GLU A 1 108 ? -5.991 -8.882 -11.426 1.00 95.69 108 GLU A C 1
ATOM 878 O O . GLU A 1 108 ? -6.543 -8.201 -12.281 1.00 95.69 108 GLU A O 1
ATOM 883 N N . GLU A 1 109 ? -4.707 -8.696 -11.116 1.00 96.69 109 GLU A N 1
ATOM 884 C CA . GLU A 1 109 ? -3.899 -7.600 -11.667 1.00 96.69 109 GLU A CA 1
ATOM 885 C C . GLU A 1 109 ? -2.978 -8.087 -12.780 1.00 96.69 109 GLU A C 1
ATOM 887 O O . GLU A 1 109 ? -2.380 -9.160 -12.672 1.00 96.69 109 GLU A O 1
ATOM 892 N N . GLU A 1 110 ? -2.795 -7.280 -13.818 1.00 97.12 110 GLU A N 1
ATOM 893 C CA . GLU A 1 110 ? -1.858 -7.567 -14.904 1.00 97.12 110 GLU A CA 1
ATOM 894 C C . GLU A 1 110 ? -0.489 -6.944 -14.628 1.00 97.12 110 GLU A C 1
ATOM 896 O O . GLU A 1 110 ? -0.376 -5.828 -14.127 1.00 97.12 110 GLU A O 1
ATOM 901 N N . CYS A 1 111 ? 0.585 -7.668 -14.946 1.00 96.56 111 CYS A N 1
ATOM 902 C CA . CYS A 1 111 ? 1.928 -7.108 -14.855 1.00 96.56 111 CYS A CA 1
ATOM 903 C C . CYS A 1 111 ? 2.182 -6.117 -16.010 1.00 96.56 111 CYS A C 1
ATOM 905 O O . CYS A 1 111 ? 2.193 -6.564 -17.159 1.00 96.56 111 CYS A O 1
ATOM 907 N N . PRO A 1 112 ? 2.530 -4.840 -15.750 1.00 95.31 112 PRO A N 1
ATOM 908 C CA . PRO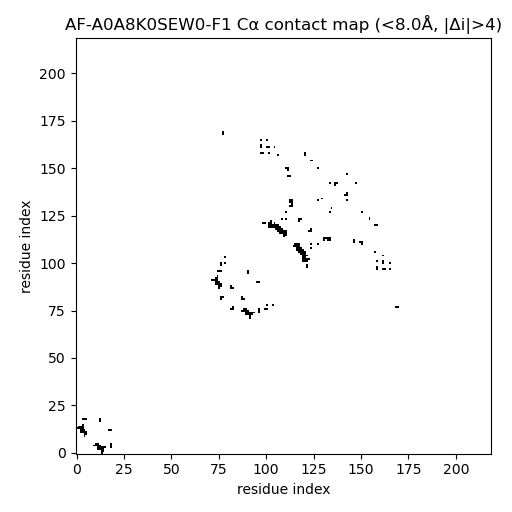 A 1 112 ? 2.783 -3.849 -16.805 1.00 95.31 112 PRO A CA 1
ATOM 909 C C . PRO A 1 112 ? 3.950 -4.201 -17.741 1.00 95.31 112 PRO A C 1
ATOM 911 O O . PRO A 1 112 ? 4.035 -3.699 -18.856 1.00 95.31 112 PRO A O 1
ATOM 914 N N . PHE A 1 113 ? 4.865 -5.070 -17.297 1.00 95.12 113 PHE A N 1
ATOM 915 C CA . PHE A 1 113 ? 6.034 -5.474 -18.080 1.00 95.12 113 PHE A CA 1
ATOM 916 C C . PHE A 1 113 ? 5.744 -6.637 -19.026 1.00 95.12 113 PHE A C 1
ATOM 918 O O . PHE A 1 113 ? 6.177 -6.622 -20.172 1.00 95.12 113 PHE A O 1
ATOM 925 N N . CYS A 1 114 ? 5.060 -7.675 -18.540 1.00 95.75 114 CYS A N 1
ATOM 926 C CA . CYS A 1 114 ? 4.890 -8.931 -19.281 1.00 95.75 114 CYS A CA 1
ATOM 927 C C . CYS A 1 114 ? 3.434 -9.272 -19.625 1.00 95.75 114 CYS A C 1
ATOM 929 O O . CYS A 1 114 ? 3.197 -10.293 -20.264 1.00 95.75 114 CYS A O 1
ATOM 931 N N . GLY A 1 115 ? 2.466 -8.468 -19.178 1.00 95.38 115 GLY A N 1
ATOM 932 C CA . GLY A 1 115 ? 1.035 -8.654 -19.435 1.00 95.38 115 GLY A CA 1
ATOM 933 C C . GLY A 1 115 ? 0.407 -9.882 -18.767 1.00 95.38 115 GLY A C 1
ATOM 934 O O . GLY A 1 115 ? -0.745 -10.203 -19.032 1.00 95.38 115 GLY A O 1
ATOM 935 N N . ILE A 1 116 ? 1.138 -10.612 -17.919 1.00 96.50 116 ILE A N 1
ATOM 936 C CA . ILE A 1 116 ? 0.592 -11.794 -17.243 1.00 96.50 116 ILE A CA 1
ATOM 937 C C . ILE A 1 116 ? -0.425 -11.353 -16.189 1.00 96.50 116 ILE A C 1
ATOM 939 O O . ILE A 1 116 ? -0.095 -10.551 -15.313 1.00 96.50 116 ILE A O 1
ATOM 943 N N . LEU A 1 117 ? -1.619 -11.948 -16.234 1.00 97.00 117 LEU A N 1
ATOM 944 C CA . LEU A 1 117 ? -2.647 -11.801 -15.207 1.00 97.00 117 LEU A CA 1
ATOM 945 C C . LEU A 1 117 ? -2.269 -12.583 -13.941 1.00 97.00 117 LEU A C 1
ATOM 947 O O . LEU A 1 117 ? -2.001 -13.789 -13.974 1.00 97.00 117 LEU A O 1
ATOM 951 N N . ILE A 1 118 ? -2.279 -11.901 -12.800 1.00 96.94 118 ILE A N 1
ATOM 952 C CA . ILE A 1 118 ? -1.881 -12.433 -11.503 1.00 96.94 118 ILE A CA 1
ATOM 953 C C . ILE A 1 118 ? -3.058 -12.351 -10.538 1.00 96.94 118 ILE A C 1
ATOM 955 O O . ILE A 1 118 ? -3.508 -11.287 -10.127 1.00 96.94 118 ILE A O 1
ATOM 959 N N . SER A 1 119 ? -3.520 -13.520 -10.104 1.00 96.31 119 SER A N 1
ATOM 960 C CA . SER A 1 119 ? -4.734 -13.647 -9.296 1.00 96.31 119 SER A CA 1
ATOM 961 C C . SER A 1 119 ? -4.567 -13.336 -7.809 1.00 96.31 119 SER A C 1
ATOM 963 O O . SER A 1 119 ? -5.566 -13.226 -7.109 1.00 96.31 119 SER A O 1
ATOM 965 N N . ARG A 1 120 ? -3.340 -13.223 -7.285 1.00 95.94 120 ARG A N 1
ATOM 966 C CA . ARG A 1 120 ? -3.095 -13.050 -5.840 1.00 95.94 120 ARG A CA 1
ATOM 967 C C . ARG A 1 120 ? -2.074 -11.970 -5.544 1.00 95.94 120 ARG A C 1
ATOM 969 O O . ARG A 1 120 ? -1.002 -11.965 -6.154 1.00 95.94 120 ARG A O 1
ATOM 976 N N . VAL A 1 121 ? -2.327 -11.194 -4.491 1.00 96.81 121 VAL A N 1
ATOM 977 C CA . VAL A 1 121 ? -1.469 -10.071 -4.081 1.00 96.81 121 VAL A CA 1
ATOM 978 C C . VAL A 1 121 ? -0.038 -10.522 -3.825 1.00 96.81 121 VAL A C 1
ATOM 980 O O . VAL A 1 121 ? 0.904 -9.936 -4.355 1.00 96.81 121 VAL A O 1
ATOM 983 N N . ARG A 1 122 ? 0.161 -11.614 -3.072 1.00 96.00 122 ARG A N 1
ATOM 984 C CA . ARG A 1 122 ? 1.521 -12.086 -2.771 1.00 96.00 122 ARG A CA 1
ATOM 985 C C . ARG A 1 122 ? 2.293 -12.417 -4.043 1.0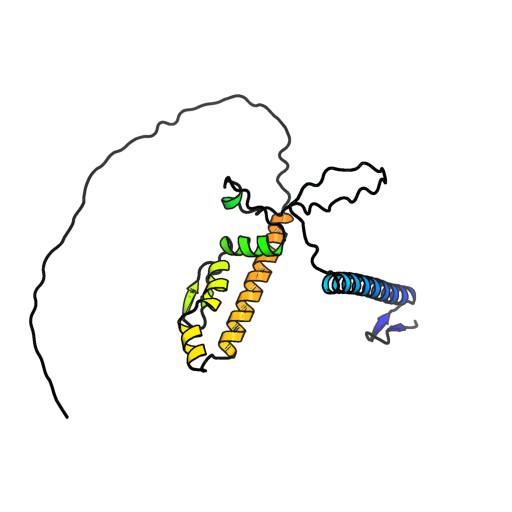0 96.00 122 ARG A C 1
ATOM 987 O O . ARG A 1 122 ? 3.471 -12.084 -4.130 1.00 96.00 122 ARG A O 1
ATOM 994 N N . LYS A 1 123 ? 1.628 -13.074 -5.000 1.00 96.56 123 LYS A N 1
ATOM 995 C CA . LYS A 1 123 ? 2.230 -13.441 -6.284 1.00 96.56 123 LYS A CA 1
ATOM 996 C C . LYS A 1 123 ? 2.555 -12.200 -7.102 1.00 96.56 123 LYS A C 1
ATOM 998 O O . LYS A 1 123 ? 3.625 -12.163 -7.687 1.00 96.56 123 LYS A O 1
ATOM 1003 N N . TYR A 1 124 ? 1.684 -11.194 -7.099 1.00 97.00 124 TYR A N 1
ATOM 1004 C CA . TYR A 1 124 ? 1.917 -9.930 -7.796 1.00 97.00 124 TYR A CA 1
ATOM 1005 C C . TYR A 1 124 ? 3.149 -9.213 -7.230 1.00 97.00 124 TYR A C 1
ATOM 1007 O O . TYR A 1 124 ? 4.072 -8.851 -7.959 1.00 97.00 124 TYR A O 1
ATOM 1015 N N . CYS A 1 125 ? 3.226 -9.119 -5.901 1.00 94.62 125 CYS A N 1
ATOM 1016 C CA . CYS A 1 125 ? 4.346 -8.503 -5.201 1.00 94.62 125 CYS A CA 1
ATOM 1017 C C . CYS A 1 125 ? 5.684 -9.210 -5.441 1.00 94.62 125 CYS A C 1
ATOM 1019 O O . CYS A 1 125 ? 6.693 -8.517 -5.538 1.00 94.62 125 CYS A O 1
ATOM 1021 N N . THR A 1 126 ? 5.717 -10.547 -5.494 1.00 95.88 126 THR A N 1
ATOM 1022 C CA . THR A 1 126 ? 6.950 -11.303 -5.788 1.00 95.88 126 THR A CA 1
ATOM 1023 C C . THR A 1 126 ? 7.272 -11.323 -7.276 1.00 95.88 126 THR A C 1
ATOM 1025 O O . THR A 1 126 ? 8.437 -11.289 -7.646 1.00 95.88 126 THR A O 1
ATOM 1028 N N . HIS A 1 127 ? 6.254 -11.324 -8.140 1.00 96.06 127 HIS A N 1
ATOM 1029 C CA . HIS A 1 127 ? 6.445 -11.340 -9.585 1.00 96.06 127 HIS A CA 1
ATOM 1030 C C . HIS A 1 127 ? 7.231 -10.126 -10.069 1.00 96.06 127 HIS A C 1
ATOM 1032 O O . HIS A 1 127 ? 8.049 -10.285 -10.955 1.00 96.06 127 HIS A O 1
ATOM 1038 N N . TYR A 1 128 ? 7.037 -8.937 -9.494 1.00 92.75 128 TYR A N 1
ATOM 1039 C CA . TYR A 1 128 ? 7.849 -7.771 -9.859 1.00 92.75 128 TYR A CA 1
ATOM 1040 C C . TYR A 1 128 ? 9.354 -8.040 -9.735 1.00 92.75 128 TYR A C 1
ATOM 1042 O O . TYR A 1 128 ? 10.118 -7.729 -10.648 1.00 92.75 128 TYR A O 1
ATOM 1050 N N . ASP A 1 129 ? 9.776 -8.630 -8.616 1.00 93.00 129 ASP A N 1
ATOM 1051 C CA . ASP A 1 129 ? 11.187 -8.903 -8.349 1.00 93.00 129 ASP A CA 1
ATOM 1052 C C . ASP A 1 129 ? 11.731 -9.976 -9.317 1.00 93.00 129 ASP A C 1
ATOM 1054 O O . ASP A 1 129 ? 12.858 -9.847 -9.791 1.00 93.00 129 ASP A O 1
ATOM 1058 N N . ASP A 1 130 ? 10.883 -10.936 -9.703 1.00 95.50 130 ASP A N 1
ATOM 1059 C CA . ASP A 1 130 ? 11.230 -12.091 -10.544 1.00 95.50 130 ASP A CA 1
ATOM 1060 C C . ASP A 1 130 ? 10.782 -11.964 -12.021 1.00 95.50 130 ASP A C 1
ATOM 1062 O O . ASP A 1 130 ? 10.843 -12.936 -12.777 1.00 95.50 130 ASP A O 1
ATOM 1066 N N . CYS A 1 131 ? 10.279 -10.802 -12.454 1.00 96.12 131 CYS A N 1
ATOM 1067 C CA . CYS A 1 131 ? 9.664 -10.649 -13.775 1.00 96.12 131 CYS A CA 1
ATOM 1068 C C . CYS A 1 131 ? 10.742 -10.742 -14.867 1.00 96.12 131 CYS A C 1
ATOM 1070 O O . CYS A 1 131 ? 11.596 -9.853 -14.937 1.00 96.12 131 CYS A O 1
ATOM 1072 N N . PRO A 1 132 ? 10.697 -11.753 -15.757 1.00 94.75 132 PRO A N 1
ATOM 1073 C CA . PRO A 1 132 ? 11.762 -11.969 -16.734 1.00 94.75 132 PRO A CA 1
ATOM 1074 C C . PRO A 1 132 ? 11.893 -10.790 -17.703 1.00 94.75 132 PRO A C 1
ATOM 1076 O O . PRO A 1 132 ? 13.003 -10.327 -17.944 1.00 94.75 132 PRO A O 1
ATOM 1079 N N . VAL A 1 133 ? 10.766 -10.239 -18.172 1.00 94.62 133 VAL A N 1
ATOM 1080 C CA . VAL A 1 133 ? 10.749 -9.100 -19.105 1.00 94.62 133 VAL A CA 1
ATOM 1081 C C . VAL A 1 133 ? 11.331 -7.842 -18.458 1.00 94.62 133 VAL A C 1
ATOM 1083 O O . VAL A 1 133 ? 12.121 -7.134 -19.076 1.00 94.62 133 VAL A O 1
ATOM 1086 N N . ARG A 1 134 ? 11.001 -7.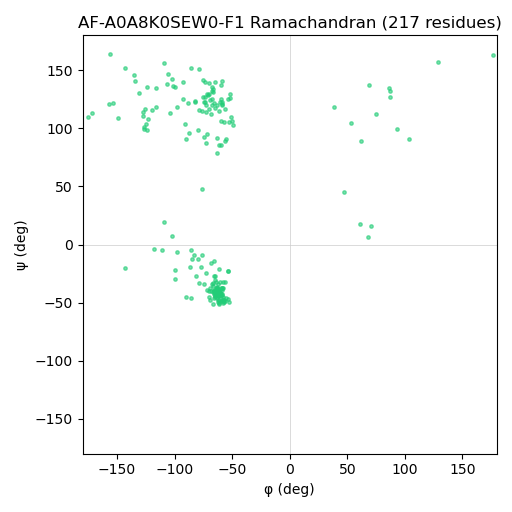577 -17.187 1.00 95.06 134 ARG A N 1
ATOM 1087 C CA . ARG A 1 134 ? 11.565 -6.435 -16.455 1.00 95.06 134 ARG A CA 1
ATOM 1088 C C . ARG A 1 134 ? 13.071 -6.584 -16.259 1.00 95.06 134 ARG A C 1
ATOM 1090 O O . ARG A 1 134 ? 13.807 -5.623 -16.454 1.00 95.06 134 ARG A O 1
ATOM 1097 N N . LEU A 1 135 ? 13.528 -7.774 -15.865 1.00 94.56 135 LEU A N 1
ATOM 1098 C CA . LEU A 1 135 ? 14.950 -8.057 -15.656 1.00 94.56 135 LEU A CA 1
ATOM 1099 C C . LEU A 1 135 ? 15.743 -7.934 -16.965 1.00 94.56 135 LEU A C 1
ATOM 1101 O O . LEU A 1 135 ? 16.833 -7.361 -16.969 1.00 94.56 135 LEU A O 1
ATOM 1105 N N . GLU A 1 136 ? 15.177 -8.390 -18.083 1.00 94.12 136 GLU A N 1
ATOM 1106 C CA . GLU A 1 136 ? 15.749 -8.210 -19.420 1.00 94.12 136 GLU A CA 1
ATOM 1107 C C . GLU A 1 136 ? 15.850 -6.723 -19.795 1.00 94.12 136 GLU A C 1
ATOM 1109 O O . GLU A 1 136 ? 16.932 -6.244 -20.153 1.00 94.12 136 GLU A O 1
ATOM 1114 N N . GLN A 1 137 ? 14.770 -5.955 -19.619 1.00 92.62 137 GLN A N 1
ATOM 1115 C CA . GLN A 1 137 ? 14.771 -4.504 -19.835 1.00 92.62 137 GLN A CA 1
ATOM 1116 C C . GLN A 1 137 ? 15.789 -3.787 -18.938 1.00 92.62 137 GLN A C 1
ATOM 1118 O O . GLN A 1 137 ? 16.473 -2.872 -19.396 1.00 92.62 137 GLN A O 1
ATOM 1123 N N . GLN A 1 138 ? 15.938 -4.215 -17.682 1.00 92.12 138 GLN A N 1
ATOM 1124 C CA . GLN A 1 138 ? 16.913 -3.662 -16.741 1.00 92.12 138 GLN A CA 1
ATOM 1125 C C . GLN A 1 138 ? 18.345 -3.929 -17.190 1.00 92.12 138 GLN A C 1
ATOM 1127 O O . GLN A 1 138 ? 19.170 -3.018 -17.154 1.00 92.12 138 GLN A O 1
ATOM 1132 N N . SER A 1 139 ? 18.629 -5.145 -17.655 1.00 92.50 139 SER A N 1
ATOM 1133 C CA . SER A 1 139 ? 19.946 -5.490 -18.196 1.00 92.50 139 SER A CA 1
ATOM 1134 C C . SER A 1 139 ? 20.277 -4.721 -19.480 1.00 92.50 139 SER A C 1
ATOM 1136 O O . SER A 1 139 ? 21.433 -4.376 -19.709 1.00 92.50 139 SER A O 1
ATOM 1138 N N . SER A 1 140 ? 19.252 -4.378 -20.261 1.00 92.19 140 SER A N 1
ATOM 1139 C CA . SER A 1 140 ? 19.365 -3.611 -21.505 1.00 92.19 140 SER A CA 1
ATOM 1140 C C . SER A 1 140 ? 19.362 -2.089 -21.289 1.00 92.19 140 SER A C 1
ATOM 1142 O O . SER A 1 140 ? 19.506 -1.336 -22.248 1.00 92.19 140 SER A O 1
ATOM 1144 N N . GLY A 1 141 ? 19.173 -1.615 -20.049 1.00 87.88 141 GLY A N 1
ATOM 1145 C CA . GLY A 1 141 ? 19.077 -0.187 -19.717 1.00 87.88 141 GLY A CA 1
ATOM 1146 C C . GLY A 1 141 ? 17.789 0.500 -20.192 1.00 87.88 141 GLY A C 1
ATOM 1147 O O . GLY A 1 141 ? 17.734 1.725 -20.233 1.00 87.88 141 GLY A O 1
ATOM 1148 N N . GLY A 1 142 ? 16.761 -0.273 -20.553 1.00 87.50 142 GLY A N 1
ATOM 1149 C CA . GLY A 1 142 ? 15.527 0.198 -21.190 1.00 87.50 142 GLY A CA 1
ATOM 1150 C C . GLY A 1 142 ? 14.277 0.149 -20.308 1.00 87.50 142 GLY A C 1
ATOM 1151 O O . GLY A 1 142 ? 13.172 0.131 -20.842 1.00 87.50 142 GLY A O 1
ATOM 1152 N N . VAL A 1 143 ? 14.410 0.073 -18.979 1.00 86.88 143 VAL A N 1
ATOM 1153 C CA . VAL A 1 143 ? 13.235 0.029 -18.086 1.00 86.88 143 VAL A CA 1
ATOM 1154 C C . VAL A 1 143 ? 12.482 1.349 -18.173 1.00 86.88 143 VAL A C 1
ATOM 1156 O O . VAL A 1 143 ? 13.030 2.406 -17.858 1.00 86.88 143 VAL A O 1
ATOM 1159 N N . SER A 1 144 ? 11.209 1.280 -18.557 1.00 91.44 144 SER A N 1
ATOM 1160 C CA . SER A 1 144 ? 10.335 2.449 -18.540 1.00 91.44 144 SER A CA 1
ATOM 1161 C C . SER A 1 144 ? 10.075 2.890 -17.098 1.00 91.44 144 SER A C 1
ATOM 1163 O O . SER A 1 144 ? 9.521 2.146 -16.283 1.00 91.44 144 SER A O 1
ATOM 1165 N N . THR A 1 145 ? 10.455 4.129 -16.784 1.00 91.50 145 THR A N 1
ATOM 1166 C CA . THR A 1 145 ? 10.250 4.743 -15.464 1.00 91.50 145 THR A CA 1
ATOM 1167 C C . THR A 1 145 ? 8.775 4.837 -15.092 1.00 91.50 145 THR A C 1
ATOM 1169 O O . THR A 1 145 ? 8.434 4.723 -13.916 1.00 91.50 145 THR A O 1
ATOM 1172 N N . GLU A 1 146 ? 7.901 5.022 -16.082 1.00 92.38 146 GLU A N 1
ATOM 1173 C CA . GLU A 1 146 ? 6.452 5.080 -15.880 1.00 92.38 146 GLU A CA 1
ATOM 1174 C C . GLU A 1 146 ? 5.922 3.715 -15.433 1.00 92.38 146 GLU A C 1
ATOM 1176 O O . GLU A 1 146 ? 5.312 3.623 -14.370 1.00 92.38 146 GLU A O 1
ATOM 1181 N N . THR A 1 147 ? 6.267 2.644 -16.158 1.00 92.88 147 THR A N 1
ATOM 1182 C CA . THR A 1 147 ? 5.842 1.273 -15.813 1.00 92.88 147 THR A CA 1
ATOM 1183 C C . THR A 1 147 ? 6.385 0.806 -14.459 1.00 92.88 147 THR A C 1
ATOM 1185 O O . THR A 1 147 ? 5.688 0.134 -13.698 1.00 92.88 147 THR A O 1
ATOM 1188 N N . ASP A 1 148 ? 7.616 1.195 -14.107 1.00 93.19 148 ASP A N 1
ATOM 1189 C CA . ASP A 1 148 ? 8.208 0.869 -12.805 1.00 93.19 148 ASP A CA 1
ATOM 1190 C C . ASP A 1 148 ? 7.497 1.610 -11.665 1.00 93.19 148 ASP A C 1
ATOM 1192 O O . ASP A 1 148 ? 7.222 1.024 -10.615 1.00 93.19 148 ASP A O 1
ATOM 1196 N N . THR A 1 149 ? 7.140 2.878 -11.886 1.00 94.25 149 THR A N 1
ATOM 1197 C CA . THR A 1 149 ? 6.383 3.684 -10.921 1.00 94.25 149 THR A CA 1
ATOM 1198 C C . THR A 1 149 ? 4.976 3.128 -10.723 1.00 94.25 149 THR A C 1
ATOM 1200 O O . THR A 1 149 ? 4.563 2.935 -9.580 1.00 94.25 149 THR A O 1
ATOM 1203 N N . GLU A 1 150 ? 4.273 2.800 -11.809 1.00 94.12 150 GLU A N 1
ATOM 1204 C CA . GLU A 1 150 ? 2.943 2.185 -11.780 1.00 94.12 150 GLU A CA 1
ATOM 1205 C C . GLU A 1 150 ? 2.953 0.879 -10.977 1.00 94.12 150 GLU A C 1
ATOM 1207 O O . GLU A 1 150 ? 2.158 0.690 -10.055 1.00 94.12 150 GLU A O 1
ATOM 1212 N N . MET A 1 151 ? 3.915 -0.002 -11.256 1.00 93.81 151 MET A N 1
ATOM 1213 C CA . MET A 1 151 ? 4.023 -1.286 -10.574 1.00 93.81 151 MET A CA 1
ATOM 1214 C C . MET A 1 151 ? 4.333 -1.128 -9.079 1.00 93.81 151 MET A C 1
ATOM 1216 O O . MET A 1 151 ? 3.753 -1.830 -8.243 1.00 93.81 151 MET A O 1
ATOM 1220 N N . ARG A 1 152 ? 5.232 -0.205 -8.707 1.00 94.56 152 ARG A N 1
ATOM 1221 C CA . ARG A 1 152 ? 5.539 0.094 -7.295 1.00 94.56 152 ARG A CA 1
ATOM 1222 C C . ARG A 1 152 ? 4.333 0.662 -6.562 1.00 94.56 152 ARG A C 1
ATOM 1224 O O . ARG A 1 152 ? 4.061 0.238 -5.438 1.00 94.56 152 ARG A O 1
ATOM 1231 N N . GLU A 1 153 ? 3.617 1.581 -7.197 1.00 96.12 153 GLU A N 1
ATOM 1232 C CA . GLU A 1 153 ? 2.411 2.175 -6.636 1.00 96.12 153 GLU A CA 1
ATOM 1233 C C . GLU A 1 153 ? 1.330 1.115 -6.433 1.00 96.12 153 GLU A C 1
ATOM 1235 O O . GLU A 1 153 ? 0.784 0.986 -5.338 1.00 96.12 153 GLU A O 1
ATOM 1240 N N . LYS A 1 154 ? 1.103 0.257 -7.429 1.00 96.06 154 LYS A N 1
ATOM 1241 C CA . LYS A 1 154 ? 0.137 -0.832 -7.309 1.00 96.06 154 LYS A CA 1
ATOM 1242 C C . LYS A 1 154 ? 0.496 -1.806 -6.184 1.00 96.06 154 LYS A C 1
ATOM 1244 O O . LYS A 1 154 ? -0.375 -2.187 -5.404 1.00 96.06 154 LYS A O 1
ATOM 1249 N N . ARG A 1 155 ? 1.777 -2.171 -6.029 1.00 95.81 155 ARG A N 1
ATOM 1250 C CA . ARG A 1 155 ? 2.243 -3.004 -4.899 1.00 95.81 155 ARG A CA 1
ATOM 1251 C C . ARG A 1 155 ? 1.937 -2.358 -3.549 1.00 95.81 155 ARG A C 1
ATOM 1253 O O . ARG A 1 155 ? 1.524 -3.060 -2.628 1.00 95.81 155 ARG A O 1
ATOM 1260 N N . ARG A 1 156 ? 2.154 -1.045 -3.428 1.00 96.56 156 ARG A N 1
ATOM 1261 C CA . ARG A 1 156 ? 1.848 -0.285 -2.212 1.00 96.56 156 ARG A CA 1
ATOM 1262 C C . ARG A 1 156 ? 0.354 -0.334 -1.904 1.00 96.56 156 ARG A C 1
ATOM 1264 O O . ARG A 1 156 ? -0.006 -0.742 -0.804 1.00 96.56 156 ARG A O 1
ATOM 1271 N N . LEU A 1 157 ? -0.489 -0.018 -2.887 1.00 97.06 157 LEU A N 1
ATOM 1272 C CA . LEU A 1 157 ? -1.944 -0.015 -2.732 1.00 97.06 157 LEU A CA 1
ATOM 1273 C C . LEU A 1 157 ? -2.479 -1.388 -2.312 1.00 97.06 157 LEU A C 1
ATOM 1275 O O . LEU A 1 157 ? -3.200 -1.483 -1.325 1.00 97.06 157 LEU A O 1
ATOM 1279 N N . LEU A 1 158 ? -2.063 -2.470 -2.979 1.00 96.69 158 LEU A N 1
ATOM 1280 C CA . LEU A 1 158 ? -2.497 -3.826 -2.616 1.00 96.69 158 LEU A CA 1
ATOM 1281 C C . LEU A 1 158 ? -2.057 -4.224 -1.196 1.00 96.69 158 LEU A C 1
ATOM 1283 O O . LEU A 1 158 ? -2.770 -4.951 -0.497 1.00 96.69 158 LEU A O 1
ATOM 1287 N N . HIS A 1 159 ? -0.885 -3.764 -0.749 1.00 95.50 159 HIS A N 1
ATOM 1288 C CA . HIS A 1 159 ? -0.407 -4.008 0.611 1.00 95.50 159 HIS A CA 1
ATOM 1289 C C . HIS A 1 159 ? -1.236 -3.243 1.652 1.00 95.50 159 HIS A C 1
ATOM 1291 O O . HIS A 1 159 ? -1.679 -3.839 2.635 1.00 95.50 159 HIS A O 1
ATOM 1297 N N . GLU A 1 160 ? -1.484 -1.950 1.425 1.00 96.69 160 GLU A N 1
ATOM 1298 C CA . GLU A 1 160 ? -2.321 -1.099 2.284 1.00 96.69 160 GLU A CA 1
ATOM 1299 C C . GLU A 1 160 ? -3.761 -1.633 2.369 1.00 96.69 160 GLU A C 1
ATOM 1301 O O . GLU A 1 160 ? -4.349 -1.720 3.451 1.00 96.69 160 GLU A O 1
ATOM 1306 N N . GLU A 1 161 ? -4.307 -2.099 1.247 1.00 96.81 161 GLU A N 1
ATOM 1307 C CA . GLU A 1 161 ? -5.625 -2.726 1.177 1.00 96.81 161 GLU A CA 1
ATOM 1308 C C . GLU A 1 161 ? -5.667 -4.073 1.924 1.00 96.81 161 GLU A C 1
ATOM 1310 O O . GLU A 1 161 ? -6.685 -4.449 2.509 1.00 96.81 161 GLU A O 1
ATOM 1315 N N . THR A 1 162 ? -4.557 -4.819 1.935 1.00 96.06 162 THR A N 1
ATOM 1316 C CA . THR A 1 162 ? -4.427 -6.055 2.723 1.00 96.06 162 THR A CA 1
ATOM 1317 C C . THR A 1 162 ? -4.363 -5.762 4.225 1.00 96.06 162 THR A C 1
ATOM 1319 O O . THR A 1 162 ? -4.965 -6.490 5.016 1.00 96.06 162 THR A O 1
ATOM 1322 N N . ASP A 1 163 ? -3.654 -4.711 4.645 1.00 95.31 163 ASP A N 1
ATOM 1323 C CA . ASP A 1 163 ? -3.596 -4.314 6.059 1.00 95.31 163 ASP A CA 1
ATOM 1324 C C . ASP A 1 163 ? -4.940 -3.764 6.559 1.00 95.31 163 ASP A C 1
ATOM 1326 O O . ASP A 1 163 ? -5.363 -4.075 7.676 1.00 95.31 163 ASP A O 1
ATOM 1330 N N . SER A 1 164 ? -5.651 -3.024 5.707 1.00 95.62 164 SER A N 1
ATOM 1331 C CA . SER A 1 164 ? -7.013 -2.551 5.985 1.00 95.62 164 SER A CA 1
ATOM 1332 C C . SER A 1 164 ? -7.975 -3.726 6.171 1.00 95.62 164 SER A C 1
ATOM 1334 O O . SER A 1 164 ? -8.646 -3.818 7.199 1.00 95.62 164 SER A O 1
ATOM 1336 N N . TRP A 1 165 ? -7.938 -4.703 5.258 1.00 94.25 165 TRP A N 1
ATOM 1337 C CA . TRP A 1 165 ? -8.715 -5.941 5.362 1.00 94.25 165 TRP A CA 1
ATOM 1338 C C . TRP A 1 165 ? -8.397 -6.742 6.638 1.00 94.25 165 TRP A C 1
ATOM 1340 O O . TRP A 1 165 ? -9.291 -7.286 7.290 1.00 94.25 165 TRP A O 1
ATOM 1350 N N . LEU A 1 166 ? -7.129 -6.777 7.069 1.00 92.56 166 LEU A N 1
ATOM 1351 C CA . LEU A 1 166 ? -6.768 -7.324 8.382 1.00 92.56 166 LEU A CA 1
ATOM 1352 C C . LEU A 1 166 ? -7.425 -6.538 9.527 1.00 92.56 166 LEU A C 1
ATOM 1354 O O . LEU A 1 166 ? -7.910 -7.143 10.483 1.00 92.56 166 LEU A O 1
ATOM 1358 N N . GLY A 1 167 ? -7.417 -5.207 9.460 1.00 91.19 167 GLY A N 1
ATOM 1359 C CA . GLY A 1 167 ? -8.090 -4.345 10.431 1.00 91.19 167 GLY A CA 1
ATOM 1360 C C . GLY A 1 167 ? -9.562 -4.716 10.612 1.00 91.19 167 GLY A C 1
ATOM 1361 O O . GLY A 1 167 ? -9.994 -4.946 11.741 1.00 91.19 167 GLY A O 1
ATOM 1362 N N . GLU A 1 168 ? -10.292 -4.869 9.510 1.00 91.56 168 GLU A N 1
ATOM 1363 C CA . GLU A 1 168 ? -11.709 -5.255 9.495 1.00 91.56 168 GLU A CA 1
ATOM 1364 C C . GLU A 1 168 ? -11.949 -6.648 10.098 1.00 91.56 168 GLU A C 1
ATOM 1366 O O . GLU A 1 168 ? -12.837 -6.832 10.937 1.00 91.56 168 GLU A O 1
ATOM 1371 N N . MET A 1 169 ? -11.115 -7.633 9.742 1.00 87.56 169 MET A N 1
ATOM 1372 C CA . MET A 1 169 ? -11.213 -8.989 10.296 1.00 87.56 169 MET A CA 1
ATOM 1373 C C . MET A 1 169 ? -10.950 -9.041 11.807 1.00 87.56 169 MET A C 1
ATOM 1375 O O . MET A 1 169 ? -11.518 -9.884 12.497 1.00 87.56 169 MET A O 1
ATOM 1379 N N . LEU A 1 170 ? -10.087 -8.167 12.333 1.00 85.06 170 LEU A N 1
ATOM 1380 C CA . LEU A 1 170 ? -9.787 -8.103 13.768 1.00 85.06 170 LEU A CA 1
ATOM 1381 C C . LEU A 1 170 ? -10.834 -7.319 14.570 1.00 85.06 170 LEU A C 1
ATOM 1383 O O . LEU A 1 170 ? -10.977 -7.567 15.766 1.00 85.06 170 LEU A O 1
ATOM 1387 N N . GLN A 1 171 ? -11.529 -6.370 13.939 1.00 81.69 171 GLN A N 1
ATOM 1388 C CA . GLN A 1 171 ? -12.582 -5.562 14.565 1.00 81.69 171 GLN A CA 1
ATOM 1389 C C . GLN A 1 171 ? -13.958 -6.232 14.516 1.00 81.69 171 GLN A C 1
ATOM 1391 O O . GLN A 1 171 ? -14.837 -5.878 15.301 1.00 81.69 171 GLN A O 1
ATOM 1396 N N . SER A 1 172 ? -14.145 -7.210 13.627 1.00 63.31 172 SER A N 1
ATOM 1397 C CA . SER A 1 172 ? -15.371 -8.001 13.564 1.00 63.31 172 SER A CA 1
ATOM 1398 C C . SER A 1 172 ? -15.612 -8.711 14.907 1.00 63.31 172 SER A C 1
ATOM 1400 O O . SER A 1 172 ? -14.768 -9.506 15.335 1.00 63.31 172 SER A O 1
ATOM 1402 N N . PRO A 1 173 ? -16.741 -8.451 15.596 1.00 46.47 173 PRO A N 1
ATOM 1403 C CA . PRO A 1 173 ? -17.069 -9.131 16.837 1.00 46.47 173 PRO A CA 1
ATOM 1404 C C . PRO A 1 173 ? -17.129 -10.635 16.582 1.00 46.47 173 PRO A C 1
ATOM 1406 O O . PRO A 1 173 ? -17.906 -11.101 15.748 1.00 46.47 173 PRO A O 1
ATOM 1409 N N . LEU A 1 174 ? -16.320 -11.406 17.311 1.00 43.41 174 LEU A N 1
ATOM 1410 C CA . LEU A 1 174 ? -16.527 -12.847 17.402 1.00 43.41 174 LEU A CA 1
ATOM 1411 C C . LEU A 1 174 ? -17.994 -13.074 17.801 1.00 43.41 174 LEU A C 1
ATOM 1413 O O . LEU A 1 174 ? -18.434 -12.466 18.782 1.00 43.41 174 LEU A O 1
ATOM 1417 N N . PRO A 1 175 ? -18.762 -13.930 17.101 1.00 39.19 175 PRO A N 1
ATOM 1418 C CA . PRO A 1 175 ? -20.041 -14.360 17.632 1.00 39.19 175 PRO A CA 1
ATOM 1419 C C . PRO A 1 175 ? -19.766 -14.978 19.003 1.00 39.19 175 PRO A C 1
ATOM 1421 O O . PRO A 1 175 ? -19.013 -15.948 19.112 1.00 39.19 175 PRO A O 1
ATOM 1424 N N . SER A 1 176 ? -20.315 -14.358 20.052 1.00 35.19 176 SER A N 1
ATOM 1425 C CA . SER A 1 176 ? -20.269 -14.854 21.424 1.00 35.19 176 SER A CA 1
ATOM 1426 C C . SER A 1 176 ? -20.695 -16.314 21.428 1.00 35.19 176 SER A C 1
ATOM 1428 O O . SER A 1 176 ? -21.884 -16.624 21.349 1.00 35.19 176 SER A O 1
ATOM 1430 N N . ILE A 1 177 ? -19.727 -17.223 21.534 1.00 41.81 177 ILE A N 1
ATOM 1431 C CA . ILE A 1 177 ? -20.007 -18.609 21.881 1.00 41.81 177 ILE A CA 1
ATOM 1432 C C . ILE A 1 177 ? -20.364 -18.579 23.363 1.00 41.81 177 ILE A C 1
ATOM 1434 O O . ILE A 1 177 ? -19.507 -18.684 24.239 1.00 41.81 177 ILE A O 1
ATOM 1438 N N . ALA A 1 178 ? -21.649 -18.351 23.624 1.00 36.69 178 ALA A N 1
ATOM 1439 C CA . ALA A 1 178 ? -22.242 -18.560 24.923 1.00 36.69 178 ALA A CA 1
ATOM 1440 C C . ALA A 1 178 ? -22.056 -20.031 25.306 1.00 36.69 178 ALA A C 1
ATOM 1442 O O . ALA A 1 178 ? -22.384 -20.965 24.572 1.00 36.69 178 ALA A O 1
ATOM 1443 N N . THR A 1 179 ? -21.467 -20.198 26.475 1.00 43.44 179 THR A N 1
ATOM 1444 C CA . THR A 1 179 ? -21.182 -21.437 27.171 1.00 43.44 179 THR A CA 1
ATOM 1445 C C . THR A 1 179 ? -22.429 -22.320 27.297 1.00 43.44 179 THR A C 1
ATOM 1447 O O . THR A 1 179 ? -23.434 -21.905 27.858 1.00 43.44 179 THR A O 1
ATOM 1450 N N . GLY A 1 180 ? -22.315 -23.570 26.845 1.00 37.12 180 GLY A N 1
ATOM 1451 C CA . GLY A 1 180 ? -22.969 -24.734 27.445 1.00 37.12 180 GLY A CA 1
ATOM 1452 C C . GLY A 1 180 ? -24.500 -24.771 27.486 1.00 37.12 180 GLY A C 1
ATOM 1453 O O . GLY A 1 180 ? -25.092 -24.546 28.535 1.00 37.12 180 GLY A O 1
ATOM 1454 N N . GLN A 1 181 ? -25.118 -25.308 26.433 1.00 36.28 181 GLN A N 1
ATOM 1455 C CA . GLN A 1 181 ? -26.251 -26.215 26.619 1.00 36.28 181 GLN A CA 1
ATOM 1456 C C . GLN A 1 181 ? -26.022 -27.521 25.861 1.00 36.28 181 GLN A C 1
ATOM 1458 O O . GLN A 1 181 ? -26.004 -27.606 24.637 1.00 36.28 181 GLN A O 1
ATOM 1463 N N . LYS A 1 182 ? -25.818 -28.552 26.675 1.00 42.78 182 LYS A N 1
ATOM 1464 C CA . LYS A 1 182 ? -25.918 -29.968 26.362 1.00 42.78 182 LYS A CA 1
ATOM 1465 C C . LYS A 1 182 ? -27.329 -30.238 25.827 1.00 42.78 182 LYS A C 1
ATOM 1467 O O . LYS A 1 182 ? -28.268 -30.289 26.613 1.00 42.78 182 LYS A O 1
ATOM 1472 N N . LEU A 1 183 ? -27.469 -30.447 24.521 1.00 37.62 183 LEU A N 1
ATOM 1473 C CA . LEU A 1 183 ? -28.622 -31.143 23.954 1.00 37.62 183 LEU A CA 1
ATOM 1474 C C . LEU A 1 183 ? -28.135 -32.430 23.297 1.00 37.62 183 LEU A C 1
ATOM 1476 O O . LEU A 1 183 ? -27.275 -32.443 22.419 1.00 37.62 183 LEU A O 1
ATOM 1480 N N . GLN A 1 184 ? -28.645 -33.524 23.851 1.00 38.66 184 GLN A N 1
ATOM 1481 C CA . GLN A 1 184 ? -28.449 -34.886 23.397 1.00 38.66 184 GLN A CA 1
ATOM 1482 C C . GLN A 1 184 ? -28.931 -35.065 21.956 1.00 38.66 184 GLN A C 1
ATOM 1484 O O . GLN A 1 184 ? -29.986 -34.570 21.582 1.00 38.66 184 GLN A O 1
ATOM 1489 N N . ALA A 1 185 ? -28.146 -35.856 21.226 1.00 35.22 185 ALA A N 1
ATOM 1490 C CA . ALA A 1 185 ? -28.549 -36.864 20.253 1.00 35.22 185 ALA A CA 1
ATOM 1491 C C . ALA A 1 185 ? -29.749 -36.560 19.339 1.00 35.22 185 ALA A C 1
ATOM 1493 O O . ALA A 1 185 ? -30.898 -36.626 19.758 1.00 35.22 185 ALA A O 1
ATOM 1494 N N . GLN A 1 186 ? -29.473 -36.538 18.035 1.00 38.09 186 GLN A N 1
ATOM 1495 C CA . GLN A 1 186 ? -30.091 -37.522 17.149 1.00 38.09 186 GLN A CA 1
ATOM 1496 C C . GLN A 1 186 ? -29.158 -37.828 15.976 1.00 38.09 186 GLN A C 1
ATOM 1498 O O . GLN A 1 186 ? -28.924 -37.014 15.089 1.00 38.09 186 GLN A O 1
ATOM 1503 N N . ALA A 1 187 ? -28.599 -39.036 16.018 1.00 37.03 187 ALA A N 1
ATOM 1504 C CA . ALA A 1 187 ? -28.002 -39.686 14.872 1.00 37.03 187 ALA A CA 1
ATOM 1505 C C . ALA A 1 187 ? -29.134 -40.124 13.939 1.00 37.03 187 ALA A C 1
ATOM 1507 O O . ALA A 1 187 ? -29.971 -40.935 14.331 1.00 37.03 187 ALA A O 1
ATOM 1508 N N . GLN A 1 188 ? -29.138 -39.630 12.704 1.00 41.66 188 GLN A N 1
ATOM 1509 C CA . GLN A 1 188 ? -29.794 -40.327 11.607 1.00 41.66 188 GLN A CA 1
ATOM 1510 C C . GLN A 1 188 ? -28.803 -40.489 10.463 1.00 41.66 188 GLN A C 1
ATOM 1512 O O . GLN A 1 188 ? -28.298 -39.536 9.875 1.00 41.66 188 GLN A O 1
ATOM 1517 N N . ALA A 1 189 ? -28.492 -41.759 10.233 1.00 37.91 189 ALA A N 1
ATOM 1518 C CA . ALA A 1 189 ? -27.645 -42.268 9.184 1.00 37.91 189 ALA A CA 1
ATOM 1519 C C . ALA A 1 189 ? -28.280 -41.997 7.817 1.00 37.91 189 ALA A C 1
ATOM 1521 O O . ALA A 1 189 ? -29.330 -42.553 7.494 1.00 37.91 189 ALA A O 1
ATOM 1522 N N . ILE A 1 190 ? -27.601 -41.209 6.986 1.00 40.78 190 ILE A N 1
ATOM 1523 C CA . ILE A 1 190 ? -27.854 -41.187 5.548 1.00 40.78 190 ILE A CA 1
ATOM 1524 C C . ILE A 1 190 ? -26.717 -41.961 4.883 1.00 40.78 190 ILE A C 1
ATOM 1526 O O . ILE A 1 190 ? -25.544 -41.607 4.959 1.00 40.78 190 ILE A O 1
ATOM 1530 N N . LYS A 1 191 ? -27.109 -43.097 4.308 1.00 37.28 191 LYS A N 1
ATOM 1531 C CA . LYS A 1 191 ? -26.279 -44.089 3.625 1.00 37.28 191 LYS A CA 1
ATOM 1532 C C . LYS A 1 191 ? -25.552 -43.458 2.424 1.00 37.28 191 LYS A C 1
ATOM 1534 O O . LYS A 1 191 ? -26.211 -42.772 1.642 1.00 37.28 191 LYS A O 1
ATOM 1539 N N . PRO A 1 192 ? -24.262 -43.748 2.184 1.00 37.31 192 PRO A N 1
ATOM 1540 C CA . PRO A 1 192 ? -23.644 -43.447 0.901 1.00 37.31 192 PRO A CA 1
ATOM 1541 C C . PRO A 1 192 ? -24.173 -44.427 -0.154 1.00 37.31 192 PRO A C 1
ATOM 1543 O O . PRO A 1 192 ? -23.936 -45.634 -0.084 1.00 37.31 192 PRO A O 1
ATOM 1546 N N . LYS A 1 193 ? -24.919 -43.911 -1.137 1.00 37.91 193 LYS A N 1
ATOM 1547 C CA . LYS A 1 193 ? -25.285 -44.664 -2.338 1.00 37.91 193 LYS A CA 1
ATOM 1548 C C . LYS A 1 193 ? -24.088 -44.652 -3.284 1.00 37.91 193 LYS A C 1
ATOM 1550 O O . LYS A 1 193 ? -23.842 -43.682 -3.992 1.00 37.91 193 LYS A O 1
ATOM 1555 N N . VAL A 1 194 ? -23.341 -45.748 -3.248 1.00 37.31 194 VAL A N 1
ATOM 1556 C CA . VAL A 1 194 ? -22.407 -46.149 -4.297 1.00 37.31 194 VAL A CA 1
ATOM 1557 C C . VAL A 1 194 ? -23.223 -46.411 -5.562 1.00 37.31 194 VAL A C 1
ATOM 1559 O O . VAL A 1 194 ? -24.086 -47.286 -5.575 1.00 37.31 194 VAL A O 1
ATOM 1562 N N . THR A 1 195 ? -22.938 -45.669 -6.626 1.00 38.84 195 THR A N 1
ATOM 1563 C CA . THR A 1 195 ? -23.233 -46.097 -7.995 1.00 38.84 195 THR A CA 1
ATOM 1564 C C . THR A 1 195 ? -21.947 -46.005 -8.790 1.00 38.84 195 THR A C 1
ATOM 1566 O O . THR A 1 195 ? -21.492 -44.932 -9.170 1.00 38.84 195 THR A O 1
ATOM 1569 N N . SER A 1 196 ? -21.355 -47.178 -8.966 1.00 37.44 196 SER A N 1
ATOM 1570 C CA . SER A 1 196 ? -20.345 -47.504 -9.954 1.00 37.44 196 SER A CA 1
ATOM 1571 C C . SER A 1 196 ? -20.946 -47.468 -11.360 1.00 37.44 196 SER A C 1
ATOM 1573 O O . SER A 1 196 ? -21.894 -48.198 -11.618 1.00 37.44 196 SER A O 1
ATOM 1575 N N . HIS A 1 197 ? -20.348 -46.696 -12.258 1.00 37.56 197 HIS A N 1
ATOM 1576 C CA . HIS A 1 197 ? -20.164 -46.988 -13.685 1.00 37.56 197 HIS A CA 1
ATOM 1577 C C . HIS A 1 197 ? -18.954 -46.118 -14.079 1.00 37.56 197 HIS A C 1
ATOM 1579 O O . HIS A 1 197 ? -18.936 -44.933 -13.778 1.00 37.56 197 HIS A O 1
ATOM 1585 N N . GLY A 1 198 ? -17.833 -46.621 -14.584 1.00 31.06 198 GLY A N 1
ATOM 1586 C CA . GLY A 1 198 ? -17.690 -47.721 -15.521 1.00 31.06 198 GLY A CA 1
ATOM 1587 C C . GLY A 1 198 ? -17.376 -47.127 -16.892 1.00 31.06 198 GLY A C 1
ATOM 1588 O O . GLY A 1 198 ? -18.293 -46.858 -17.651 1.00 31.06 198 GLY A O 1
ATOM 1589 N N . THR A 1 199 ? -16.073 -46.978 -17.159 1.00 34.12 199 THR A N 1
ATOM 1590 C CA . THR A 1 199 ? -15.448 -47.089 -18.490 1.00 34.12 199 THR A CA 1
ATOM 1591 C C . THR A 1 199 ? -15.650 -45.933 -19.483 1.00 34.12 199 THR A C 1
ATOM 1593 O O . THR A 1 199 ? -16.708 -45.784 -20.074 1.00 34.12 199 THR A O 1
ATOM 1596 N N . SER A 1 200 ? -14.575 -45.198 -19.794 1.00 36.84 200 SER A N 1
ATOM 1597 C CA . SER A 1 200 ? -13.876 -45.382 -21.079 1.00 36.84 200 SER A CA 1
ATOM 1598 C C . SER A 1 200 ? -12.612 -44.520 -21.152 1.00 36.84 200 SER A C 1
ATOM 1600 O O . SER A 1 200 ? -12.667 -43.298 -21.261 1.00 36.84 200 SER A O 1
ATOM 1602 N N . HIS A 1 201 ? -11.462 -45.190 -21.102 1.00 37.00 201 HIS A N 1
ATOM 1603 C CA . HIS A 1 201 ? -10.229 -44.688 -21.691 1.00 37.00 201 HIS A CA 1
ATOM 1604 C C . HIS A 1 201 ? -10.364 -44.793 -23.211 1.00 37.00 201 HIS A C 1
ATOM 1606 O O . HIS A 1 201 ? -10.627 -45.881 -23.722 1.00 37.00 201 HIS A O 1
ATOM 1612 N N . GLN A 1 202 ? -10.093 -43.712 -23.936 1.00 37.72 202 GLN A N 1
ATOM 1613 C CA . GLN A 1 202 ? -9.641 -43.829 -25.316 1.00 37.72 202 GLN A CA 1
ATOM 1614 C C . GLN A 1 202 ? -8.341 -43.050 -25.466 1.00 37.72 202 GLN A C 1
ATOM 1616 O O . GLN A 1 202 ? -8.309 -41.826 -25.547 1.00 37.72 202 GLN A O 1
ATOM 1621 N N . ALA A 1 203 ? -7.255 -43.817 -25.419 1.00 36.56 203 ALA A N 1
ATOM 1622 C CA . ALA A 1 203 ? -5.992 -43.448 -26.011 1.00 36.56 203 ALA A CA 1
ATOM 1623 C C . ALA A 1 203 ? -6.161 -43.495 -27.534 1.00 36.56 203 ALA A C 1
ATOM 1625 O O . ALA A 1 203 ? -6.621 -44.501 -28.072 1.00 36.56 203 ALA A O 1
ATOM 1626 N N . LEU A 1 204 ? -5.760 -42.428 -28.215 1.00 37.34 204 LEU A N 1
ATOM 1627 C CA . LEU A 1 204 ? -5.307 -42.505 -29.595 1.00 37.34 204 LEU A CA 1
ATOM 1628 C C . LEU A 1 204 ? -3.899 -41.925 -29.619 1.00 37.34 204 LEU A C 1
ATOM 1630 O O . LEU A 1 204 ? -3.670 -40.738 -29.403 1.00 37.34 204 LEU A O 1
ATOM 1634 N N . GLN A 1 205 ? -2.969 -42.849 -29.787 1.00 38.97 205 GLN A N 1
ATOM 1635 C CA . GLN A 1 205 ? -1.570 -42.643 -30.086 1.00 38.97 205 GLN A CA 1
ATOM 1636 C C . GLN A 1 205 ? -1.378 -43.097 -31.539 1.00 38.97 205 GLN A C 1
ATOM 1638 O O . GLN A 1 205 ? -2.110 -43.986 -31.981 1.00 38.97 205 GLN A O 1
ATOM 1643 N N . LEU A 1 206 ? -0.333 -42.554 -32.178 1.00 38.75 206 LEU A N 1
ATOM 1644 C CA . LEU A 1 206 ? 0.287 -42.981 -33.446 1.00 38.75 206 LEU A CA 1
ATOM 1645 C C . LEU A 1 206 ? -0.374 -42.371 -34.710 1.00 38.75 206 LEU A C 1
ATOM 1647 O O . LEU A 1 206 ? -1.591 -42.321 -34.809 1.00 38.75 206 LEU A O 1
ATOM 1651 N N . ASP A 1 207 ? 0.337 -41.809 -35.695 1.00 34.19 207 ASP A N 1
ATOM 1652 C CA . ASP A 1 207 ? 1.719 -42.046 -36.123 1.00 34.19 207 ASP A CA 1
ATOM 1653 C C . ASP A 1 207 ? 2.355 -40.863 -36.876 1.00 34.19 207 ASP A C 1
ATOM 1655 O O . ASP A 1 207 ? 1.695 -39.950 -37.371 1.00 34.19 207 ASP A O 1
ATOM 1659 N N . ALA A 1 208 ? 3.682 -40.947 -36.966 1.00 42.69 208 ALA A N 1
ATOM 1660 C CA . ALA A 1 208 ? 4.599 -40.073 -37.681 1.00 42.69 208 ALA A CA 1
ATOM 1661 C C . ALA A 1 208 ? 4.664 -40.320 -39.206 1.00 42.69 208 ALA A C 1
ATOM 1663 O O . ALA A 1 208 ? 4.572 -41.450 -39.679 1.00 42.69 208 ALA A O 1
ATOM 1664 N N . SER A 1 209 ? 4.972 -39.261 -39.963 1.00 38.88 209 SER A N 1
ATOM 1665 C CA . SER A 1 209 ? 5.839 -39.243 -41.164 1.00 38.88 209 SER A CA 1
ATOM 1666 C C . SER A 1 209 ? 6.053 -37.771 -41.544 1.00 38.88 209 SER A C 1
ATOM 1668 O O . SER A 1 209 ? 5.082 -37.042 -41.695 1.00 38.88 209 SER A O 1
ATOM 1670 N N . ALA A 1 210 ? 7.253 -37.192 -41.452 1.00 39.09 210 ALA A N 1
ATOM 1671 C CA . ALA A 1 210 ? 8.459 -37.408 -42.262 1.00 39.09 210 ALA A CA 1
ATOM 1672 C C . ALA A 1 210 ? 8.330 -36.904 -43.714 1.00 39.09 210 ALA A C 1
ATOM 1674 O O . ALA A 1 210 ? 7.341 -37.189 -44.380 1.00 39.09 210 ALA A O 1
ATOM 1675 N N . ALA A 1 211 ? 9.417 -36.254 -44.170 1.00 40.25 211 ALA A N 1
ATOM 1676 C CA . ALA A 1 211 ? 9.733 -35.735 -45.513 1.00 40.25 211 ALA A CA 1
ATOM 1677 C C . ALA A 1 211 ? 9.213 -34.305 -45.830 1.00 40.25 211 ALA A C 1
ATOM 1679 O O . ALA A 1 211 ? 8.055 -34.010 -45.591 1.00 40.25 211 ALA A O 1
ATOM 1680 N N . GLN A 1 212 ? 9.947 -33.351 -46.425 1.00 39.22 212 GLN A N 1
ATOM 1681 C CA . GLN A 1 212 ? 11.343 -33.196 -46.875 1.00 39.22 212 GLN A CA 1
ATOM 1682 C C . GLN A 1 212 ? 11.448 -31.817 -47.581 1.00 39.22 212 GLN A C 1
ATOM 1684 O O . GLN A 1 212 ? 10.437 -31.341 -48.093 1.00 39.22 212 GLN A O 1
ATOM 1689 N N . LYS A 1 213 ? 12.683 -31.305 -47.758 1.00 44.50 213 LYS A N 1
ATOM 1690 C CA . LYS A 1 213 ? 13.137 -30.190 -48.644 1.00 44.50 213 LYS A CA 1
ATOM 1691 C C . LYS A 1 213 ? 13.027 -28.789 -48.014 1.00 44.50 213 LYS A C 1
ATOM 1693 O O . LYS A 1 213 ? 11.969 -28.423 -47.538 1.00 44.50 213 LYS A O 1
ATOM 1698 N N . GLY A 1 214 ? 14.060 -27.947 -47.965 1.00 36.28 214 GLY A N 1
ATOM 1699 C CA . GLY A 1 214 ? 15.296 -27.842 -48.752 1.00 36.28 214 GLY A CA 1
ATOM 1700 C C . GLY A 1 214 ? 15.432 -26.393 -49.259 1.00 36.28 214 GLY A C 1
ATOM 1701 O O . GLY A 1 214 ? 14.402 -25.747 -49.418 1.00 36.28 214 GLY A O 1
ATOM 1702 N N . LEU A 1 215 ? 16.666 -25.955 -49.571 1.00 43.53 215 LEU A N 1
ATOM 1703 C CA . LEU A 1 215 ? 17.126 -24.614 -50.027 1.00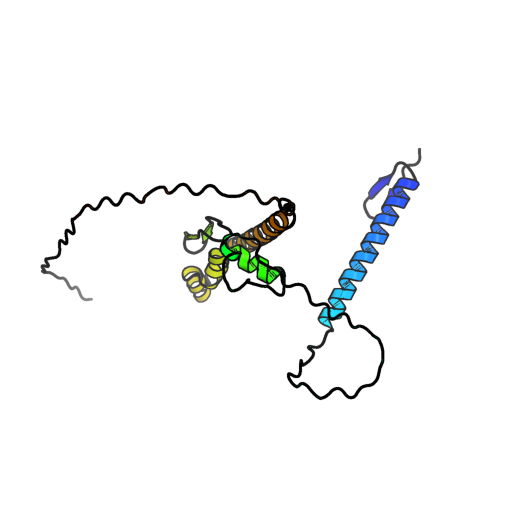 43.53 215 LEU A CA 1
ATOM 1704 C C . LEU A 1 215 ? 17.586 -23.726 -48.849 1.00 43.53 215 LEU A C 1
ATOM 1706 O O . LEU A 1 215 ? 16.756 -23.253 -48.085 1.00 43.53 215 LEU A O 1
ATOM 1710 N N . PHE A 1 216 ? 18.877 -23.569 -48.518 1.00 44.22 216 PHE A N 1
ATOM 1711 C CA . PHE A 1 216 ? 20.074 -23.282 -49.336 1.00 44.22 216 PHE A CA 1
ATOM 1712 C C . PHE A 1 216 ? 19.892 -22.047 -50.225 1.00 44.22 216 PHE A C 1
ATOM 1714 O O . PHE A 1 216 ? 19.222 -22.142 -51.248 1.00 44.22 216 PHE A O 1
ATOM 1721 N N . TYR A 1 217 ? 20.514 -20.932 -49.829 1.00 49.09 217 TYR A N 1
ATOM 1722 C CA . TYR A 1 217 ? 21.335 -20.088 -50.701 1.00 49.09 217 TYR A CA 1
ATOM 1723 C C . TYR A 1 217 ? 22.382 -19.352 -49.849 1.00 49.09 217 TYR A C 1
ATOM 1725 O O . TYR A 1 217 ? 22.033 -18.666 -48.888 1.00 49.09 217 TYR A O 1
ATOM 1733 N N . ASP A 1 218 ? 23.647 -19.585 -50.201 1.00 55.00 218 ASP A N 1
ATOM 1734 C CA . ASP A 1 218 ? 24.827 -18.776 -49.893 1.00 55.00 218 ASP A CA 1
ATOM 1735 C C . ASP A 1 218 ? 24.733 -17.401 -50.581 1.00 55.00 218 ASP A C 1
ATOM 1737 O O . ASP A 1 218 ? 24.286 -17.332 -51.728 1.00 55.00 218 ASP A O 1
ATOM 1741 N N . GLU A 1 219 ? 25.148 -16.333 -49.893 1.00 54.91 219 GLU A N 1
ATOM 1742 C CA . GLU A 1 219 ? 26.333 -15.490 -50.189 1.00 54.91 219 GLU A CA 1
ATOM 1743 C C . GLU A 1 219 ? 26.530 -14.436 -49.085 1.00 54.91 219 GLU A C 1
ATOM 1745 O O . GLU A 1 219 ? 25.523 -13.846 -48.624 1.00 54.91 219 GLU A O 1
#

Sequence (219 aa):
MLITECSACLERFESDKQYQDHVHYHKHRADELLQELQVCLQHISAQPRPIDAHPSPISRSPTNLSVISSQTRPWACPHPDCAGKRKKISFKRRKDLVRHLETHKECEEECPFCGILISRVRKYCTHYDDCPVRLEQQSSGGVSTETDTEMREKRRLLHEETDSWLGEMLQSPLPSIATGQKLQAQAQAIKPKVTSHGTSHQALQLDASAAQKGLFYDE

Solvent-accessible surface area (backbone atoms only — not comparable to full-atom values): 14418 Å² total; per-residue (Å²): 134,73,72,49,65,41,91,88,80,67,50,75,24,81,41,70,66,58,45,51,52,52,54,51,51,54,52,52,52,50,53,52,53,51,52,55,49,51,54,51,52,50,58,74,69,54,72,86,74,85,79,75,94,62,92,71,82,82,80,89,74,93,72,95,66,85,73,72,72,79,73,68,74,56,45,65,64,85,50,72,89,45,70,76,40,93,67,69,62,63,23,87,44,69,71,58,44,37,61,52,48,22,71,74,39,69,61,72,41,62,38,86,72,72,65,51,77,31,59,29,42,40,58,48,58,49,39,67,82,66,32,65,56,49,53,52,28,52,76,68,74,62,61,55,69,64,56,53,49,52,52,53,51,50,47,50,52,55,50,53,53,39,45,49,53,48,50,53,65,71,66,52,77,74,79,80,80,74,79,84,81,92,73,82,84,83,90,77,88,79,79,86,81,84,78,91,79,84,87,81,90,80,88,86,79,89,85,90,79,86,90,82,86,84,80,88,82,91,133

InterPro domains:
  IPR013087 Zinc finger C2H2-type [PS00028] (6-28)
  IPR013087 Zinc finger C2H2-type [SM00355] (4-26)
  IPR013087 Zinc finger C2H2-type [SM00355] (75-104)

Mean predicted aligned error: 20.66 Å

Radius of gyration: 32.17 Å; Cα contacts (8 Å, |Δi|>4): 133; chains: 1; bounding box: 56×88×96 Å

Secondary structure (DSSP, 8-state):
-PPEE-TTT--EESSHHHHHHHHHHHHHHHHHHHHHHHHHHHHHH-PPPP----------------------PPEE---HHHHTSSS--EESSHHHHHHHHTTT-EEEEEPTTT--EEEEHHHHHHHHHH-HHHHHHHHTT---HHHHHHHHHHHHHHHHHHHHHHHHHHHSPPP--------------------------------------------

Foldseek 3Di:
DDWDADPPPRDIDPDPVVVVVVVVVVVVVVVVVVVVVVVVVCVVPDDDDDPPPDPDDDPDDDDDDPPPPPPPFFDFALDPVQVPDPPRVTHSDLLVNLLVLQAVDFDQDAQLQPRDGDGTLNCLLVCVVVVPRQVVCVVVVNHDPVSVVVSVVVNVVSSVVSSVVVVVSVPPDDPPPPDDDDDDDDDDDDDDDDDDDDDDDDDDDDDDDDDDDDDDDDD

pLDDT: mean 75.34, std 24.13, range [31.06, 97.75]

Organism: NCBI:txid80388